Protein AF-A0A2W6USJ3-F1 (afdb_monomer)

pLDDT: mean 77.96, std 17.29, range [28.98, 98.0]

Foldseek 3Di:
DFKKFKWFADDPPIHTFWIKAFDDDPLEGQAIKTAGDPVCLVPHAAQDPQGGSDGDIRIGPNVDRDDPSLLLQFADPVLVVLVVVLQCVVCVVVVHHRGDQYSVNRSLAQAPVAGPHRMWIDGVPDPDTSRPAPLDDDPVCVVVLVVLVVCVVVVNHDNVSSVNCNSHSSHPPPDDDDDDDPPDD

Structure (mmCIF, N/CA/C/O backbone):
data_AF-A0A2W6USJ3-F1
#
_entry.id   AF-A0A2W6USJ3-F1
#
loop_
_atom_site.group_PDB
_atom_site.id
_atom_site.type_symbol
_atom_site.label_atom_id
_atom_site.label_alt_id
_atom_site.label_comp_id
_atom_site.label_asym_id
_atom_site.label_entity_id
_atom_site.label_seq_id
_atom_site.pdbx_PDB_ins_code
_atom_site.Cartn_x
_atom_site.Cartn_y
_atom_site.Cartn_z
_atom_site.occupancy
_atom_site.B_iso_or_equiv
_atom_site.auth_seq_id
_atom_site.auth_comp_id
_atom_site.auth_asym_id
_atom_site.auth_atom_id
_atom_site.pdbx_PDB_model_num
ATOM 1 N N . MET A 1 1 ? -5.382 14.123 -3.689 1.00 53.22 1 MET A N 1
ATOM 2 C CA . MET A 1 1 ? -5.148 13.192 -2.566 1.00 53.22 1 MET A CA 1
ATOM 3 C C . MET A 1 1 ? -6.316 12.232 -2.590 1.00 53.22 1 MET A C 1
ATOM 5 O O . MET A 1 1 ? -7.433 12.710 -2.445 1.00 53.22 1 MET A O 1
ATOM 9 N N . ARG A 1 2 ? -6.101 10.956 -2.913 1.00 77.00 2 ARG A N 1
ATOM 10 C CA . ARG A 1 2 ? -7.185 9.970 -2.936 1.00 77.00 2 ARG A CA 1
ATOM 11 C C . ARG A 1 2 ? -7.004 9.062 -1.733 1.00 77.00 2 ARG A C 1
ATOM 13 O O . ARG A 1 2 ? -5.998 8.371 -1.629 1.00 77.00 2 ARG A O 1
ATOM 20 N N . GLU A 1 3 ? -7.927 9.182 -0.791 1.00 91.75 3 GLU A N 1
ATOM 21 C CA . GLU A 1 3 ? -8.149 8.144 0.205 1.00 91.75 3 GLU A CA 1
ATOM 22 C C . GLU A 1 3 ? -8.669 6.884 -0.488 1.00 91.75 3 GLU A C 1
ATOM 24 O O . GLU A 1 3 ? -9.172 6.966 -1.611 1.00 91.75 3 GLU A O 1
ATOM 29 N N . VAL A 1 4 ? -8.513 5.735 0.158 1.00 92.12 4 VAL A N 1
ATOM 30 C CA . VAL A 1 4 ? -8.986 4.453 -0.366 1.00 92.12 4 VAL A CA 1
ATOM 31 C C . VAL A 1 4 ? -9.750 3.706 0.709 1.00 92.12 4 VAL A C 1
ATOM 33 O O . VAL A 1 4 ? -9.377 3.713 1.885 1.00 92.12 4 VAL A O 1
ATOM 36 N N . GLU A 1 5 ? -10.830 3.066 0.296 1.00 94.25 5 GLU A N 1
ATOM 37 C CA . GLU A 1 5 ? -11.566 2.135 1.134 1.00 94.25 5 GLU A CA 1
ATOM 38 C C . GLU A 1 5 ? -10.831 0.796 1.143 1.00 94.25 5 GLU A C 1
ATOM 40 O O . GLU A 1 5 ? -10.420 0.291 0.096 1.00 94.25 5 GLU A O 1
ATOM 45 N N . VAL A 1 6 ? -10.660 0.229 2.332 1.00 92.69 6 VAL A N 1
ATOM 46 C CA . VAL A 1 6 ? -9.990 -1.050 2.555 1.00 92.69 6 VAL A CA 1
ATOM 47 C C . VAL A 1 6 ? -11.042 -2.091 2.898 1.00 92.69 6 VAL A C 1
ATOM 49 O O . VAL A 1 6 ? -11.822 -1.913 3.832 1.00 92.69 6 VAL A O 1
ATOM 52 N N . TYR A 1 7 ? -11.026 -3.194 2.165 1.00 91.75 7 TYR A N 1
ATOM 53 C CA . TYR A 1 7 ? -11.938 -4.318 2.306 1.00 91.75 7 TYR A CA 1
ATOM 54 C C . TYR A 1 7 ? -11.180 -5.587 2.690 1.00 91.75 7 TYR A C 1
ATOM 56 O O . TYR A 1 7 ? -10.010 -5.753 2.343 1.00 91.75 7 TYR A O 1
ATOM 64 N N . LEU A 1 8 ? -11.870 -6.495 3.378 1.00 88.69 8 LEU A N 1
ATOM 65 C CA . LEU A 1 8 ? -11.396 -7.830 3.719 1.00 88.69 8 LEU A CA 1
ATOM 66 C C . LEU A 1 8 ? -12.228 -8.886 2.979 1.00 88.69 8 LEU A C 1
ATOM 68 O O . LEU A 1 8 ? -13.456 -8.887 3.094 1.00 88.69 8 LEU A O 1
ATOM 72 N N . GLY A 1 9 ? -11.557 -9.803 2.279 1.00 76.12 9 GLY A N 1
ATOM 73 C CA . GLY A 1 9 ? -12.169 -10.974 1.639 1.00 76.12 9 GLY A CA 1
ATOM 74 C C . GLY A 1 9 ? -11.764 -11.155 0.173 1.00 76.12 9 GLY A C 1
ATOM 75 O O . GLY A 1 9 ? -11.593 -10.183 -0.556 1.00 76.12 9 GLY A O 1
ATOM 76 N N . GLU A 1 10 ? -11.606 -12.414 -0.250 1.00 57.62 10 GLU A N 1
ATOM 77 C CA . GLU A 1 10 ? -11.241 -12.792 -1.631 1.00 57.62 10 GLU A CA 1
ATOM 78 C C . GLU A 1 10 ? -12.460 -12.970 -2.549 1.00 57.62 10 GLU A C 1
ATOM 80 O O . GLU A 1 10 ? -12.354 -12.835 -3.765 1.00 57.62 10 GLU A O 1
ATOM 85 N N . THR A 1 11 ? -13.624 -13.279 -1.974 1.00 57.91 11 THR A N 1
ATOM 86 C CA . THR A 1 11 ? -14.893 -13.478 -2.685 1.00 57.91 11 THR A CA 1
ATOM 87 C C . THR A 1 11 ? -16.010 -12.750 -1.953 1.00 57.91 11 THR A C 1
ATOM 89 O O . THR A 1 11 ? -15.947 -12.555 -0.739 1.00 57.91 11 THR A O 1
ATOM 92 N N . GLU A 1 12 ? -17.022 -12.313 -2.699 1.00 61.47 12 GLU A N 1
ATOM 93 C CA . GLU A 1 12 ? -18.173 -11.628 -2.117 1.00 61.47 12 GLU A CA 1
ATOM 94 C C . GLU A 1 12 ? -18.923 -12.535 -1.111 1.00 61.47 12 GLU A C 1
ATOM 96 O O . GLU A 1 12 ? -19.100 -13.729 -1.381 1.00 61.47 12 GLU A O 1
ATOM 101 N N . PRO A 1 13 ? -19.404 -11.990 0.026 1.00 67.69 13 PRO A N 1
ATOM 102 C CA . PRO A 1 13 ? -19.403 -10.567 0.365 1.00 67.69 13 PRO A CA 1
ATOM 103 C C . PRO A 1 13 ? -18.051 -10.075 0.910 1.00 67.69 13 PRO A C 1
ATOM 105 O O . PRO A 1 13 ? -17.562 -10.568 1.929 1.00 67.69 13 PRO A O 1
ATOM 108 N N . SER A 1 14 ? -17.477 -9.062 0.256 1.00 81.38 14 SER A N 1
ATOM 109 C CA . SER A 1 14 ? -16.301 -8.351 0.758 1.00 81.38 14 SER A CA 1
ATOM 110 C C . SER A 1 14 ? -16.722 -7.382 1.865 1.00 81.38 14 SER A C 1
ATOM 112 O O . SER A 1 14 ? -17.739 -6.694 1.772 1.00 81.38 14 SER A O 1
ATOM 114 N N . ARG A 1 15 ? -15.970 -7.346 2.967 1.00 90.12 15 ARG A N 1
ATOM 115 C CA . ARG A 1 15 ? -16.333 -6.549 4.145 1.00 90.12 15 ARG A CA 1
ATOM 116 C C . ARG A 1 15 ? -15.531 -5.258 4.185 1.00 90.12 15 ARG A C 1
ATOM 118 O O . ARG A 1 15 ? -14.307 -5.329 4.252 1.00 90.12 15 ARG A O 1
ATOM 125 N N . LEU A 1 16 ? -16.199 -4.104 4.219 1.00 93.25 16 LEU A N 1
ATOM 126 C CA . LEU A 1 16 ? -15.532 -2.825 4.463 1.00 93.25 16 LEU A CA 1
ATOM 127 C C . LEU A 1 16 ? -14.890 -2.841 5.856 1.00 93.25 16 LEU A C 1
ATOM 129 O O . LEU A 1 16 ? -15.545 -3.119 6.860 1.00 93.25 16 LEU A O 1
ATOM 133 N N . VAL A 1 17 ? -13.589 -2.578 5.898 1.00 95.44 17 VAL A N 1
ATOM 134 C CA . VAL A 1 17 ? -12.786 -2.542 7.124 1.00 95.44 17 VAL A CA 1
ATOM 135 C C . VAL A 1 17 ? -12.615 -1.114 7.610 1.00 95.44 17 VAL A C 1
ATOM 137 O O . VAL A 1 17 ? -12.640 -0.858 8.811 1.00 95.44 17 VAL A O 1
ATOM 140 N N . GLY A 1 18 ? -12.409 -0.182 6.683 1.00 96.06 18 GLY A N 1
ATOM 141 C CA . GLY A 1 18 ? -12.156 1.214 6.997 1.00 96.06 18 GLY A CA 1
ATOM 142 C C . GLY A 1 18 ? -11.538 1.965 5.829 1.00 96.06 18 GLY A C 1
ATOM 143 O O . GLY A 1 18 ? -11.550 1.498 4.691 1.00 96.06 18 GLY A O 1
ATOM 144 N N . VAL A 1 19 ? -10.984 3.138 6.118 1.00 96.56 19 VAL A N 1
ATOM 145 C CA . VAL A 1 19 ? -10.454 4.053 5.102 1.00 96.56 19 VAL A CA 1
ATOM 146 C C . VAL A 1 19 ? -9.004 4.412 5.406 1.00 96.56 19 VAL A C 1
ATOM 148 O O . VAL A 1 19 ? -8.700 4.970 6.465 1.00 96.56 19 VAL A O 1
ATOM 151 N N . LEU A 1 20 ? -8.121 4.142 4.442 1.00 96.38 20 LEU A N 1
ATOM 152 C CA . LEU A 1 20 ? -6.707 4.508 4.466 1.00 96.38 20 LEU A CA 1
ATOM 153 C C . LEU A 1 20 ? -6.493 5.842 3.746 1.00 96.38 20 LEU A C 1
ATOM 155 O O . LEU A 1 20 ? -6.989 6.075 2.643 1.00 96.38 20 LEU A O 1
ATOM 159 N N . ARG A 1 21 ? -5.725 6.732 4.373 1.00 95.94 21 ARG A N 1
ATOM 160 C CA . ARG A 1 21 ? -5.498 8.097 3.897 1.00 95.94 21 ARG A CA 1
ATOM 161 C C . ARG A 1 21 ? -4.013 8.425 3.883 1.00 95.94 21 ARG A C 1
ATOM 163 O O . ARG A 1 21 ? -3.402 8.435 4.955 1.00 95.94 21 ARG A O 1
ATOM 170 N N . PRO A 1 22 ? -3.438 8.747 2.717 1.00 94.69 22 PRO A N 1
ATOM 171 C CA . PRO A 1 22 ? -2.052 9.172 2.631 1.00 94.69 22 PRO A CA 1
ATOM 172 C C . PRO A 1 22 ? -1.908 10.667 2.945 1.00 94.69 22 PRO A C 1
ATOM 174 O O . PRO A 1 22 ? -2.740 11.489 2.557 1.00 94.69 22 PRO A O 1
ATOM 177 N N . SER A 1 23 ? -0.805 11.030 3.589 1.00 93.81 23 SER A N 1
ATOM 178 C CA . SER A 1 23 ? -0.361 12.408 3.784 1.00 93.81 23 SER A CA 1
ATOM 179 C C . SER A 1 23 ? 0.957 12.611 3.047 1.00 93.81 23 SER A C 1
ATOM 181 O O . SER A 1 23 ? 1.917 11.883 3.280 1.00 93.81 23 SER A O 1
ATOM 183 N N . PHE A 1 24 ? 1.018 13.593 2.150 1.00 90.69 24 PHE A N 1
ATOM 184 C CA . PHE A 1 24 ? 2.187 13.847 1.309 1.00 90.69 24 PHE A CA 1
ATOM 185 C C . PHE A 1 24 ? 2.850 15.175 1.671 1.00 90.69 24 PHE A C 1
ATOM 187 O O . PHE A 1 24 ? 2.171 16.187 1.837 1.00 90.69 24 PHE A O 1
ATOM 194 N N . SER A 1 25 ? 4.182 15.189 1.697 1.00 89.62 25 SER A N 1
ATOM 195 C CA . SER A 1 25 ? 5.003 16.394 1.830 1.00 89.62 25 SER A CA 1
ATOM 196 C C . SER A 1 25 ? 6.027 16.435 0.699 1.00 89.62 25 SER A C 1
ATOM 198 O O . SER A 1 25 ? 6.780 15.486 0.493 1.00 89.62 25 SER A O 1
ATOM 200 N N . GLY A 1 26 ? 6.022 17.502 -0.106 1.00 84.50 26 GLY A N 1
ATOM 201 C CA . GLY A 1 26 ? 6.949 17.637 -1.239 1.00 84.50 26 GLY A CA 1
ATOM 202 C C . GLY A 1 26 ? 6.854 16.513 -2.286 1.00 84.50 26 GLY A C 1
ATOM 203 O O . GLY A 1 26 ? 7.847 16.198 -2.940 1.00 84.50 26 GLY A O 1
ATOM 204 N N . GLY A 1 27 ? 5.683 15.878 -2.426 1.00 78.75 27 GLY A N 1
ATOM 205 C CA . GLY A 1 27 ? 5.477 14.740 -3.332 1.00 78.75 27 GLY A CA 1
ATOM 206 C C . GLY A 1 27 ? 6.061 13.412 -2.834 1.00 78.75 27 GLY A C 1
ATOM 207 O O . GLY A 1 27 ? 6.178 12.475 -3.617 1.00 78.75 27 GLY A O 1
ATOM 208 N N . VAL A 1 28 ? 6.445 13.335 -1.558 1.00 84.69 28 VAL A N 1
ATOM 209 C CA . VAL A 1 28 ? 6.856 12.110 -0.859 1.00 84.69 28 VAL A CA 1
ATOM 210 C C . VAL A 1 28 ? 5.785 11.771 0.173 1.00 84.69 28 VAL A C 1
ATOM 212 O O . VAL A 1 28 ? 5.198 12.683 0.762 1.00 84.69 28 VAL A O 1
ATOM 215 N N . LEU A 1 29 ? 5.494 10.484 0.367 1.00 89.69 29 LEU A N 1
ATOM 216 C CA . LEU A 1 29 ? 4.593 10.052 1.432 1.00 89.69 29 LEU A CA 1
ATOM 217 C C . LEU A 1 29 ? 5.244 10.397 2.777 1.00 89.69 29 LEU A C 1
ATOM 219 O O . LEU A 1 29 ? 6.335 9.931 3.080 1.00 89.69 29 LEU A O 1
ATOM 223 N N . ALA A 1 30 ? 4.604 11.278 3.536 1.00 92.62 30 ALA A N 1
ATOM 224 C CA . ALA A 1 30 ? 5.093 11.752 4.825 1.00 92.62 30 ALA A CA 1
ATOM 225 C C . ALA A 1 30 ? 4.523 10.925 5.980 1.00 92.62 30 ALA A C 1
ATOM 227 O O . ALA A 1 30 ? 5.215 10.681 6.960 1.00 92.62 30 ALA A O 1
ATOM 228 N N . SER A 1 31 ? 3.261 10.510 5.871 1.00 94.62 31 SER A N 1
ATOM 229 C CA . SER A 1 31 ? 2.612 9.591 6.803 1.00 94.62 31 SER A CA 1
ATOM 230 C C . SER A 1 31 ? 1.342 9.019 6.179 1.00 94.62 31 SER A C 1
ATOM 232 O O . SER A 1 31 ? 0.921 9.428 5.092 1.00 94.62 31 SER A O 1
ATOM 234 N N . SER A 1 32 ? 0.685 8.112 6.890 1.00 96.00 32 SER A N 1
ATOM 235 C CA . SER A 1 32 ? -0.676 7.694 6.586 1.00 96.00 32 SER A CA 1
ATOM 236 C C . SER A 1 32 ? -1.521 7.640 7.851 1.00 96.00 32 SER A C 1
ATOM 238 O O . SER A 1 32 ? -1.017 7.630 8.977 1.00 96.00 32 SER A O 1
ATOM 240 N N . SER A 1 33 ? -2.834 7.650 7.656 1.00 97.06 33 SER A N 1
ATOM 241 C CA . SER A 1 33 ? -3.801 7.437 8.724 1.00 97.06 33 SER A CA 1
ATOM 242 C C . SER A 1 33 ? -4.871 6.457 8.285 1.00 97.06 33 SER A C 1
ATOM 244 O O . SER A 1 33 ? -5.236 6.413 7.110 1.00 97.06 33 SER A O 1
ATOM 246 N N . PHE A 1 34 ? -5.378 5.690 9.238 1.00 97.44 34 PHE A N 1
ATOM 247 C CA . PHE A 1 34 ? -6.434 4.720 9.027 1.00 97.44 34 PHE A CA 1
ATOM 248 C C . PHE A 1 34 ? -7.563 4.954 10.023 1.00 97.44 34 PHE A C 1
ATOM 250 O O . PHE A 1 34 ? -7.335 5.348 11.168 1.00 97.44 34 P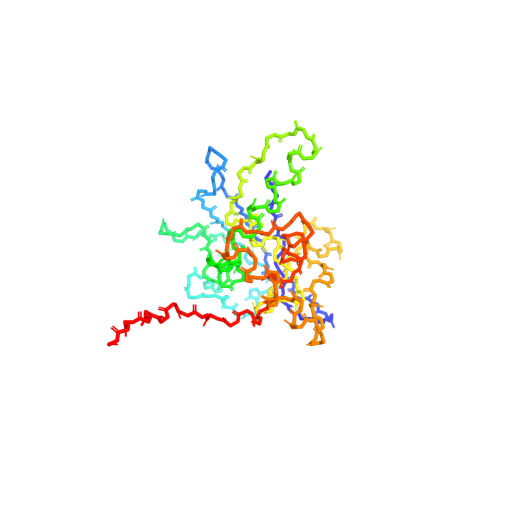HE A O 1
ATOM 257 N N . GLU A 1 35 ? -8.788 4.731 9.577 1.00 98.00 35 GLU A N 1
ATOM 258 C CA . GLU A 1 35 ? -9.981 4.856 10.402 1.00 98.00 35 GLU A CA 1
ATOM 259 C C . GLU A 1 35 ? -10.887 3.669 10.107 1.00 98.00 35 GLU A C 1
ATOM 261 O O . GLU A 1 35 ? -11.287 3.477 8.957 1.00 98.00 35 GLU A O 1
ATOM 266 N N . TYR A 1 36 ? -11.149 2.856 11.130 1.00 97.88 36 TYR A N 1
ATOM 267 C CA . TYR A 1 36 ? -12.010 1.686 11.006 1.00 97.88 36 TYR A CA 1
ATOM 268 C C . TYR A 1 36 ? -13.460 2.092 10.755 1.00 97.88 36 TYR A C 1
ATOM 270 O O . TYR A 1 36 ? -13.955 3.065 11.326 1.00 97.88 36 TYR A O 1
ATOM 278 N N . ASP A 1 37 ? -14.142 1.294 9.945 1.00 96.94 37 ASP A N 1
ATOM 279 C CA . ASP A 1 37 ? -15.579 1.393 9.753 1.00 96.94 37 ASP A CA 1
ATOM 280 C C . ASP A 1 37 ? -16.334 1.003 11.038 1.00 96.94 37 ASP A C 1
ATOM 282 O O . ASP A 1 37 ? -15.911 0.111 11.785 1.00 96.94 37 ASP A O 1
ATOM 286 N N . SER A 1 38 ? -17.460 1.669 11.313 1.00 95.06 38 SER A N 1
ATOM 287 C CA . SER A 1 38 ? -18.246 1.432 12.528 1.00 95.06 38 SER A CA 1
ATOM 288 C C . SER A 1 38 ? -18.777 0.005 12.622 1.00 95.06 38 SER A C 1
ATOM 290 O O . SER A 1 38 ? -18.786 -0.577 13.711 1.00 95.06 38 SER A O 1
ATOM 292 N N . ASP A 1 39 ? -19.166 -0.585 11.494 1.00 94.25 39 ASP A N 1
ATOM 293 C CA . ASP A 1 39 ? -19.672 -1.951 11.450 1.00 94.25 39 ASP A CA 1
ATOM 294 C C . ASP A 1 39 ? -18.513 -2.940 11.596 1.00 94.25 39 ASP A C 1
ATOM 296 O O . ASP A 1 39 ? -18.666 -4.003 12.210 1.00 94.25 39 ASP A O 1
ATOM 300 N N . TYR A 1 40 ? -17.316 -2.583 11.115 1.00 95.00 40 TYR A N 1
ATOM 301 C CA . TYR A 1 40 ? -16.103 -3.365 11.348 1.00 95.00 40 TYR A CA 1
ATOM 302 C C . TYR A 1 40 ? -15.703 -3.411 12.827 1.00 95.00 40 TYR A C 1
ATOM 304 O O . TYR A 1 40 ? -15.430 -4.491 13.354 1.00 95.00 40 TYR A O 1
ATOM 312 N N . LEU A 1 41 ? -15.749 -2.277 13.531 1.00 95.12 41 LEU A N 1
ATOM 313 C CA . LEU A 1 41 ? -15.386 -2.179 14.954 1.00 95.12 41 LEU A CA 1
ATOM 314 C C . LEU A 1 41 ? -16.172 -3.133 15.864 1.00 95.12 41 LEU A C 1
ATOM 316 O O . LEU A 1 41 ? -15.660 -3.548 16.900 1.00 95.12 41 LEU A O 1
ATOM 320 N N . SER A 1 42 ? -17.399 -3.491 15.484 1.00 92.50 42 SER A N 1
ATOM 321 C CA . SER A 1 42 ? -18.276 -4.338 16.300 1.00 92.50 42 SER A CA 1
ATOM 322 C C . SER A 1 42 ? -17.875 -5.819 16.338 1.00 92.50 42 SER A C 1
ATOM 324 O O . SER A 1 42 ? -18.164 -6.510 17.313 1.00 92.50 42 SER A O 1
ATOM 326 N N . THR A 1 43 ? -17.252 -6.330 15.273 1.00 91.69 43 THR A N 1
ATOM 327 C CA . THR A 1 43 ? -17.043 -7.782 15.080 1.00 91.69 43 THR A CA 1
ATOM 328 C C . THR A 1 43 ? -15.745 -8.129 14.346 1.00 91.69 43 THR A C 1
ATOM 330 O O . THR A 1 43 ? -15.515 -9.289 14.009 1.00 91.69 43 THR A O 1
ATOM 333 N N . GLY A 1 44 ? -14.922 -7.135 14.022 1.00 91.12 44 GLY A N 1
ATOM 334 C CA . GLY A 1 44 ? -13.642 -7.302 13.345 1.00 91.12 44 GLY A CA 1
ATOM 335 C C . GLY A 1 44 ? -12.490 -7.608 14.301 1.00 91.12 44 GLY A C 1
ATOM 336 O O . GLY A 1 44 ? -12.673 -7.947 15.469 1.00 91.12 44 GLY A O 1
ATOM 337 N N . TYR A 1 45 ? -11.277 -7.464 13.782 1.00 93.12 45 TYR A N 1
ATOM 338 C CA . TYR A 1 45 ? -10.023 -7.593 14.520 1.00 93.12 45 TYR A CA 1
ATOM 339 C C . TYR A 1 45 ? -9.019 -6.543 14.034 1.00 93.12 45 TYR A C 1
ATOM 341 O O . TYR A 1 45 ? -9.152 -6.019 12.926 1.00 93.12 45 TYR A O 1
ATOM 349 N N . GLY A 1 46 ? -8.019 -6.231 14.862 1.00 94.56 46 GLY A N 1
ATOM 350 C CA . GLY A 1 46 ? -6.962 -5.288 14.492 1.00 94.56 46 GLY A CA 1
ATOM 351 C C . GLY A 1 46 ? -6.097 -5.861 13.372 1.00 94.56 46 GLY A C 1
ATOM 352 O O . GLY A 1 46 ? -5.670 -7.009 13.473 1.00 94.56 46 GLY A O 1
ATOM 353 N N . LEU A 1 47 ? -5.853 -5.089 12.313 1.00 91.81 47 LEU A N 1
ATOM 354 C CA . LEU A 1 47 ? -5.163 -5.589 11.117 1.00 91.81 47 LEU A CA 1
ATOM 355 C C . LEU A 1 47 ? -3.681 -5.898 11.355 1.00 91.81 47 LEU A C 1
ATOM 357 O O . LEU A 1 47 ? -3.141 -6.809 10.734 1.00 91.81 47 LEU A O 1
ATOM 361 N N . SER A 1 48 ? -3.029 -5.160 12.250 1.00 92.56 48 SER A N 1
ATOM 362 C CA . SER A 1 48 ? -1.626 -5.352 12.623 1.00 92.56 48 SER A CA 1
ATOM 363 C C . SER A 1 48 ? -1.363 -4.823 14.039 1.00 92.56 48 SER A C 1
ATOM 365 O O . SER A 1 48 ? -2.207 -4.111 14.592 1.00 92.56 48 SER A O 1
ATOM 367 N N . PRO A 1 49 ? -0.216 -5.152 14.667 1.00 93.19 49 PRO A N 1
ATOM 368 C CA . PRO A 1 49 ? 0.103 -4.683 16.020 1.00 93.19 49 PRO A CA 1
ATOM 369 C C . PRO A 1 49 ? 0.117 -3.155 16.174 1.00 93.19 49 PRO A C 1
ATOM 371 O O . PRO A 1 49 ? -0.235 -2.636 17.229 1.00 93.19 49 PRO A O 1
ATOM 374 N N . ASP A 1 50 ? 0.501 -2.439 15.119 1.00 94.12 50 ASP A N 1
ATOM 375 C CA . ASP A 1 50 ? 0.496 -0.976 15.020 1.00 94.12 50 ASP A CA 1
ATOM 376 C C . ASP A 1 50 ? -0.854 -0.396 14.560 1.00 94.12 50 ASP A C 1
ATOM 378 O O . ASP A 1 50 ? -1.016 0.823 14.509 1.00 94.12 50 ASP A O 1
ATOM 382 N N . LEU A 1 51 ? -1.840 -1.251 14.270 1.00 95.00 51 LEU A N 1
ATOM 383 C CA . LEU A 1 51 ? -3.192 -0.867 13.878 1.00 95.00 51 LEU A CA 1
ATOM 384 C C . LEU A 1 51 ? -4.251 -1.666 14.670 1.00 95.00 51 LEU A C 1
ATOM 386 O O . LEU A 1 51 ? -5.000 -2.463 14.093 1.00 95.00 51 LEU A O 1
ATOM 390 N N . PRO A 1 52 ? -4.340 -1.475 16.002 1.00 95.94 52 PRO A N 1
ATOM 391 C CA . PRO A 1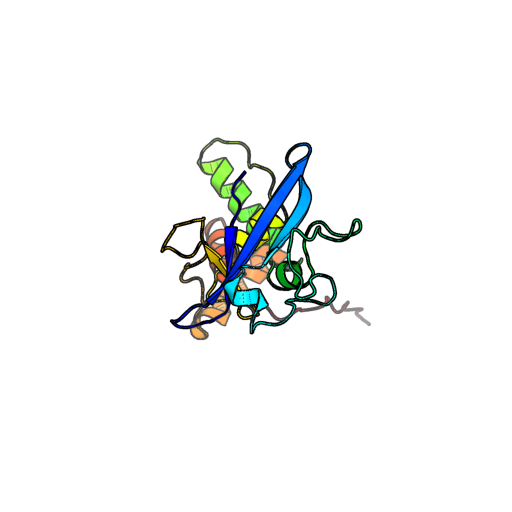 52 ? -5.302 -2.180 16.847 1.00 95.94 52 PRO A CA 1
ATOM 392 C C . PRO A 1 52 ? -6.746 -1.769 16.532 1.00 95.94 52 PRO A C 1
ATOM 394 O O . PRO A 1 52 ? -6.997 -0.651 16.086 1.00 95.94 52 PRO A O 1
ATOM 397 N N . LEU A 1 53 ? -7.710 -2.657 16.799 1.00 96.94 53 LEU A N 1
ATOM 398 C CA . LEU A 1 53 ? -9.133 -2.383 16.581 1.00 96.94 53 LEU A CA 1
ATOM 399 C C . LEU A 1 53 ? -9.650 -1.362 17.604 1.00 96.94 53 LEU A C 1
ATOM 401 O O . LEU A 1 53 ? -9.978 -1.718 18.735 1.00 96.94 53 LEU A O 1
ATOM 405 N N . GLN A 1 54 ? -9.719 -0.094 17.210 1.00 96.25 54 GLN A N 1
ATOM 406 C CA . GLN A 1 54 ? -10.226 0.987 18.052 1.00 96.25 54 GLN A CA 1
ATOM 407 C C . GLN A 1 54 ? -10.906 2.073 17.208 1.00 96.25 54 GLN A C 1
ATOM 409 O O . GLN A 1 54 ? -10.526 2.274 16.052 1.00 96.25 54 GLN A O 1
ATOM 414 N N . PRO A 1 55 ? -11.910 2.775 17.765 1.00 96.19 55 PRO A N 1
ATOM 415 C CA . PRO A 1 55 ? -12.583 3.858 17.066 1.00 96.19 55 PRO A CA 1
ATOM 416 C C . PRO A 1 55 ? -11.667 5.063 16.844 1.00 96.19 55 PRO A C 1
ATOM 418 O O . PRO A 1 55 ? -10.752 5.334 17.624 1.00 96.19 55 PRO A O 1
ATOM 421 N N . GLY A 1 56 ? -12.002 5.843 15.819 1.00 96.25 56 GLY A N 1
ATOM 422 C CA . GLY A 1 56 ? -11.305 7.075 15.482 1.00 96.25 56 GLY A CA 1
ATOM 423 C C . GLY A 1 56 ? -10.075 6.857 14.609 1.00 96.25 56 GLY A C 1
ATOM 424 O O . GLY A 1 56 ? -9.761 5.753 14.162 1.00 96.25 56 GLY A O 1
ATOM 425 N N . ARG A 1 57 ? -9.397 7.967 14.324 1.00 96.69 57 ARG A N 1
ATOM 426 C CA . ARG A 1 57 ? -8.270 7.993 13.400 1.00 96.69 57 ARG A CA 1
ATOM 427 C C . ARG A 1 57 ? -6.977 7.585 14.084 1.00 96.69 57 ARG A C 1
ATOM 429 O O . ARG A 1 57 ? -6.551 8.215 15.050 1.00 96.69 57 ARG A O 1
ATOM 436 N N . ILE A 1 58 ? -6.323 6.587 13.511 1.00 97.44 58 ILE A N 1
ATOM 437 C CA . ILE A 1 58 ? -5.017 6.089 13.922 1.00 97.44 58 ILE A CA 1
ATOM 438 C C . ILE A 1 58 ? -4.001 6.575 12.893 1.00 97.44 58 ILE A C 1
ATOM 440 O O . ILE A 1 58 ? -4.279 6.570 11.694 1.00 97.44 58 ILE A O 1
ATOM 444 N N . TRP A 1 59 ? -2.839 7.021 13.349 1.00 96.69 59 TRP A N 1
ATOM 445 C CA . TRP A 1 59 ? -1.741 7.451 12.485 1.00 96.69 59 TRP A CA 1
ATOM 446 C C . TRP A 1 59 ? -0.651 6.389 12.479 1.00 96.69 59 TRP A C 1
ATOM 448 O O . TRP A 1 59 ? -0.418 5.753 13.508 1.00 96.69 59 TRP A O 1
ATOM 458 N N . ALA A 1 60 ? -0.003 6.201 11.329 1.00 94.50 60 ALA A N 1
ATOM 459 C CA . ALA A 1 60 ? 1.148 5.315 11.235 1.00 94.50 60 ALA A CA 1
ATOM 460 C C . ALA A 1 60 ? 2.252 5.775 12.215 1.00 94.50 60 ALA A C 1
ATOM 462 O O . ALA A 1 60 ? 2.381 6.984 12.452 1.00 94.50 60 ALA A O 1
ATOM 463 N N . PRO A 1 61 ? 3.031 4.844 12.800 1.00 92.12 61 PRO A N 1
ATOM 464 C CA . PRO A 1 61 ? 4.142 5.189 13.688 1.00 92.12 61 PRO A CA 1
ATOM 465 C C . PRO A 1 61 ? 5.133 6.140 13.010 1.00 92.12 61 PRO A C 1
ATOM 467 O O . PRO A 1 61 ? 5.390 5.988 11.828 1.00 92.12 61 PRO A O 1
ATOM 470 N N . GLU A 1 62 ? 5.770 7.058 13.743 1.00 87.94 62 GLU A N 1
ATOM 471 C CA . GLU A 1 62 ? 6.707 8.037 13.149 1.00 87.94 62 GLU A CA 1
ATOM 472 C C . GLU A 1 62 ? 7.881 7.405 12.377 1.00 87.94 62 GLU A C 1
ATOM 474 O O . GLU A 1 62 ? 8.462 8.044 11.502 1.00 87.94 62 GLU A O 1
ATOM 479 N N . SER A 1 63 ? 8.236 6.155 12.689 1.00 88.62 63 SER A N 1
ATOM 480 C CA . SER A 1 63 ? 9.286 5.417 11.983 1.00 88.62 63 SER A CA 1
ATOM 481 C C . SER A 1 63 ? 8.870 4.934 10.592 1.00 88.62 63 SER A C 1
ATOM 483 O O . SER A 1 63 ? 9.744 4.577 9.806 1.00 88.62 63 SER A O 1
ATOM 485 N N . ASN A 1 64 ? 7.565 4.896 10.300 1.00 88.94 64 ASN A N 1
ATOM 486 C CA . ASN A 1 64 ? 6.994 4.280 9.110 1.00 88.94 64 ASN A CA 1
ATOM 487 C C . ASN A 1 64 ? 5.975 5.219 8.447 1.00 88.94 64 ASN A C 1
ATOM 489 O O . ASN A 1 64 ? 5.235 5.956 9.093 1.00 88.94 64 ASN A O 1
ATOM 493 N N . THR A 1 65 ? 5.862 5.157 7.129 1.00 92.12 65 THR A N 1
ATOM 494 C CA . THR A 1 65 ? 4.845 5.922 6.394 1.00 92.12 65 THR A CA 1
ATOM 495 C C . THR A 1 65 ? 3.526 5.154 6.254 1.00 92.12 65 THR A C 1
ATOM 497 O O . THR A 1 65 ? 2.468 5.774 6.120 1.00 92.12 65 THR A O 1
ATOM 500 N N . LEU A 1 66 ? 3.570 3.818 6.327 1.00 92.19 66 LEU A N 1
ATOM 501 C CA . LEU A 1 66 ? 2.442 2.884 6.275 1.00 92.19 66 LEU A CA 1
ATOM 502 C C . LEU A 1 66 ? 2.409 1.980 7.516 1.00 92.19 66 LEU A C 1
ATOM 504 O O . LEU A 1 66 ? 3.438 1.724 8.141 1.00 92.19 66 LEU A O 1
ATOM 508 N N . PHE A 1 67 ? 1.219 1.471 7.844 1.00 94.12 67 PHE A N 1
ATOM 509 C CA . PHE A 1 67 ? 1.064 0.423 8.857 1.00 94.12 67 PHE A CA 1
ATOM 510 C C . PHE A 1 67 ? 1.603 -0.915 8.348 1.00 94.12 67 PHE A C 1
ATOM 512 O O . PHE A 1 67 ? 1.548 -1.177 7.143 1.00 94.12 67 PHE A O 1
ATOM 519 N N . GLY A 1 68 ? 2.032 -1.789 9.260 1.00 90.19 68 GLY A N 1
ATOM 520 C CA . GLY A 1 68 ? 2.581 -3.109 8.933 1.00 90.19 68 GLY A CA 1
ATOM 521 C C . GLY A 1 68 ? 1.685 -3.920 7.993 1.00 90.19 68 GLY A C 1
ATOM 522 O O . GLY A 1 68 ? 2.155 -4.390 6.965 1.00 90.19 68 GLY A O 1
ATOM 523 N N . ALA A 1 69 ? 0.372 -3.965 8.255 1.00 89.62 69 ALA A N 1
ATOM 524 C CA . ALA A 1 69 ? -0.583 -4.684 7.401 1.00 89.62 69 ALA A CA 1
ATOM 525 C C . ALA A 1 69 ? -0.604 -4.208 5.933 1.00 89.62 69 ALA A C 1
ATOM 527 O O . ALA A 1 69 ? -0.912 -4.991 5.037 1.00 89.62 69 ALA A O 1
ATOM 528 N N . PHE A 1 70 ? -0.308 -2.930 5.677 1.00 89.56 70 PHE A N 1
ATOM 529 C CA . PHE A 1 70 ? -0.248 -2.376 4.321 1.00 89.56 70 PHE A CA 1
ATOM 530 C C . PHE A 1 70 ? 1.159 -2.474 3.723 1.00 89.56 70 PHE A C 1
ATOM 532 O O . PHE A 1 70 ? 1.303 -2.664 2.518 1.00 89.56 70 PHE A O 1
ATOM 539 N N . ALA A 1 71 ? 2.198 -2.376 4.552 1.00 86.56 71 ALA A N 1
ATOM 540 C CA . ALA A 1 71 ? 3.573 -2.596 4.123 1.00 86.56 71 ALA A CA 1
ATOM 541 C C . ALA A 1 71 ? 3.784 -4.045 3.647 1.00 86.56 71 ALA A C 1
ATOM 543 O O . ALA A 1 71 ? 4.341 -4.251 2.576 1.00 86.56 71 ALA A O 1
ATOM 544 N N . ASP A 1 72 ? 3.235 -5.031 4.361 1.00 83.00 72 ASP A N 1
ATOM 545 C CA . ASP A 1 72 ? 3.285 -6.453 3.977 1.00 83.00 72 ASP A CA 1
ATOM 546 C C . ASP A 1 72 ? 2.541 -6.744 2.657 1.00 83.00 72 ASP A C 1
ATOM 548 O O . ASP A 1 72 ? 2.802 -7.738 1.985 1.00 83.00 72 ASP A O 1
ATOM 552 N N . ALA A 1 73 ? 1.606 -5.867 2.284 1.00 77.94 73 ALA A N 1
ATOM 553 C CA . ALA A 1 73 ? 0.829 -5.915 1.047 1.00 77.94 73 ALA A CA 1
ATOM 554 C C . ALA A 1 73 ? 1.474 -5.143 -0.123 1.00 77.94 73 ALA A C 1
ATOM 556 O O . ALA A 1 73 ? 0.893 -5.079 -1.213 1.00 77.94 73 ALA A O 1
ATOM 557 N N . SER A 1 74 ? 2.628 -4.518 0.116 1.00 79.44 74 SER A N 1
ATOM 558 C CA . SER A 1 74 ? 3.377 -3.718 -0.853 1.00 79.44 74 SER A CA 1
ATOM 559 C C . SER A 1 74 ? 4.457 -4.574 -1.544 1.00 79.44 74 SER A C 1
ATOM 561 O O . SER A 1 74 ? 4.892 -5.578 -0.983 1.00 79.44 74 SER A O 1
ATOM 563 N N . PRO A 1 75 ? 4.886 -4.207 -2.766 1.00 74.75 75 PRO A N 1
ATOM 564 C CA . PRO A 1 75 ? 5.899 -4.942 -3.511 1.00 74.75 75 PRO A CA 1
ATOM 565 C C . PRO A 1 75 ? 7.258 -4.841 -2.814 1.00 74.75 75 PRO A C 1
ATOM 567 O O . PRO A 1 75 ? 7.591 -3.811 -2.207 1.00 74.75 75 PRO A O 1
ATOM 570 N N . ASP A 1 76 ? 8.047 -5.904 -2.917 1.00 76.25 76 ASP A N 1
ATOM 571 C CA . ASP A 1 76 ? 9.316 -6.002 -2.208 1.00 76.25 76 ASP A CA 1
ATOM 572 C C . ASP A 1 76 ? 10.452 -5.224 -2.906 1.00 76.25 76 ASP A C 1
ATOM 574 O O . ASP A 1 76 ? 10.280 -4.560 -3.932 1.00 76.25 76 ASP A O 1
ATO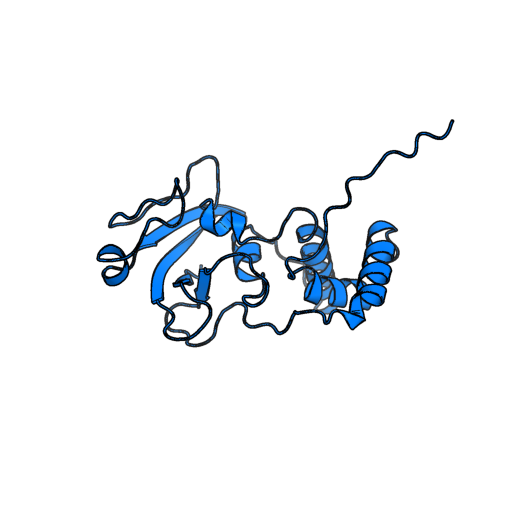M 578 N N . GLU A 1 77 ? 11.649 -5.273 -2.321 1.00 73.88 77 GLU A N 1
ATOM 579 C CA . GLU A 1 77 ? 12.825 -4.570 -2.845 1.00 73.88 77 GLU A CA 1
ATOM 580 C C . GLU A 1 77 ? 13.299 -5.084 -4.220 1.00 73.88 77 GLU A C 1
ATOM 582 O O . GLU A 1 77 ? 14.037 -4.376 -4.909 1.00 73.88 77 GLU A O 1
ATOM 587 N N . TRP A 1 78 ? 12.909 -6.296 -4.631 1.00 74.00 78 TRP A N 1
ATOM 588 C CA . TRP A 1 78 ? 13.214 -6.842 -5.955 1.00 74.00 78 TRP A CA 1
ATOM 589 C C . TRP A 1 78 ? 12.215 -6.352 -7.014 1.00 74.00 78 TRP A C 1
ATOM 591 O O . TRP A 1 78 ? 12.622 -6.026 -8.134 1.00 74.00 78 TRP A O 1
ATOM 601 N N . ASP A 1 79 ? 10.942 -6.208 -6.648 1.00 73.75 79 ASP A N 1
ATOM 602 C CA . ASP A 1 79 ? 9.866 -5.754 -7.536 1.00 73.75 79 ASP A CA 1
ATOM 603 C C . ASP A 1 79 ? 9.927 -4.249 -7.840 1.00 73.75 79 ASP A C 1
ATOM 605 O O . ASP A 1 79 ? 9.686 -3.805 -8.970 1.00 73.75 79 ASP A O 1
ATOM 609 N N . GLN A 1 80 ? 10.263 -3.431 -6.838 1.00 81.12 80 GLN A N 1
ATOM 610 C CA . GLN A 1 80 ? 10.247 -1.968 -6.957 1.00 81.12 80 GLN A CA 1
ATOM 611 C C . GLN A 1 80 ? 11.116 -1.428 -8.114 1.00 81.12 80 GLN A C 1
ATOM 613 O O . GLN A 1 80 ? 10.636 -0.570 -8.865 1.00 81.12 80 GLN A O 1
ATOM 618 N N . PRO A 1 81 ? 12.357 -1.913 -8.343 1.00 83.12 81 PRO A N 1
ATOM 619 C CA . PRO A 1 81 ? 13.152 -1.532 -9.511 1.00 83.12 81 PRO A CA 1
ATOM 620 C C . PRO A 1 81 ? 12.460 -1.800 -10.857 1.00 83.12 81 PRO A C 1
ATOM 622 O O . PRO A 1 81 ? 12.555 -0.971 -11.766 1.00 83.12 81 PRO A O 1
ATOM 625 N N . ILE A 1 82 ? 11.741 -2.919 -10.986 1.00 79.50 82 ILE A N 1
ATOM 626 C CA . ILE A 1 82 ? 11.031 -3.301 -12.216 1.00 79.50 82 ILE A CA 1
ATOM 627 C C . ILE A 1 82 ? 9.871 -2.330 -12.467 1.00 79.50 82 ILE A C 1
ATOM 629 O O . ILE A 1 82 ? 9.740 -1.797 -13.574 1.00 79.50 82 ILE A O 1
ATOM 633 N N . ILE A 1 83 ? 9.095 -2.019 -11.425 1.00 79.31 83 ILE A N 1
ATOM 634 C CA . ILE A 1 83 ? 7.996 -1.042 -11.476 1.00 79.31 83 ILE A CA 1
ATOM 635 C C . ILE A 1 83 ? 8.523 0.350 -11.856 1.00 79.31 83 ILE A C 1
ATOM 637 O O . ILE A 1 83 ? 7.968 1.030 -12.728 1.00 79.31 83 ILE A O 1
ATOM 641 N N . HIS A 1 84 ? 9.639 0.775 -11.254 1.00 82.88 84 HIS A N 1
ATOM 642 C CA . HIS A 1 84 ? 10.305 2.030 -11.600 1.00 82.88 84 HIS A CA 1
ATOM 643 C C . HIS A 1 84 ? 10.728 2.076 -13.072 1.00 82.88 84 HIS A C 1
ATOM 645 O O . HIS A 1 84 ? 10.483 3.080 -13.751 1.00 82.88 84 HIS A O 1
ATOM 651 N N . ALA A 1 85 ? 11.343 1.006 -13.576 1.00 81.56 85 ALA A N 1
ATOM 652 C CA . ALA A 1 85 ? 11.793 0.926 -14.959 1.00 81.56 85 ALA A CA 1
ATOM 653 C C . ALA A 1 85 ? 10.614 0.964 -15.945 1.00 81.56 85 ALA A C 1
ATOM 655 O O . ALA A 1 85 ? 10.672 1.691 -16.942 1.00 81.56 85 ALA A O 1
ATOM 656 N N . ALA A 1 86 ? 9.521 0.258 -15.643 1.00 78.31 86 ALA A N 1
ATOM 657 C CA . ALA A 1 86 ? 8.299 0.280 -16.442 1.00 78.31 86 ALA A CA 1
ATOM 658 C C . ALA A 1 86 ? 7.696 1.691 -16.514 1.00 78.31 86 ALA A C 1
ATOM 660 O O . ALA A 1 86 ? 7.434 2.202 -17.607 1.00 78.31 86 ALA A O 1
ATOM 661 N N . ARG A 1 87 ? 7.564 2.380 -15.370 1.00 80.50 87 ARG A N 1
ATOM 662 C CA . ARG A 1 87 ? 7.037 3.754 -15.320 1.00 80.50 87 ARG A CA 1
ATOM 663 C C . ARG A 1 87 ? 7.938 4.752 -16.044 1.00 80.50 87 ARG A C 1
ATOM 665 O O . ARG A 1 87 ? 7.436 5.647 -16.722 1.00 80.50 87 ARG A O 1
ATOM 672 N N . ALA A 1 88 ? 9.258 4.608 -15.928 1.00 82.75 88 ALA A N 1
ATOM 673 C CA . ALA A 1 88 ? 10.213 5.454 -16.639 1.00 82.75 88 ALA A CA 1
ATOM 674 C C . ALA A 1 88 ? 10.095 5.302 -18.163 1.00 82.75 88 ALA A C 1
ATOM 676 O O . ALA A 1 88 ? 10.132 6.300 -18.885 1.00 82.75 88 ALA A O 1
ATOM 677 N N . ARG A 1 89 ? 9.910 4.070 -18.650 1.00 81.31 89 ARG A N 1
ATOM 678 C CA . ARG A 1 89 ? 9.717 3.778 -20.077 1.00 81.31 89 ARG A CA 1
ATOM 679 C C . ARG A 1 89 ? 8.382 4.307 -20.595 1.00 81.31 89 ARG A C 1
ATOM 681 O O . ARG A 1 89 ? 8.378 4.981 -21.620 1.00 81.31 89 ARG A O 1
ATOM 688 N N . ALA A 1 90 ? 7.290 4.101 -19.858 1.00 76.50 90 ALA A N 1
ATOM 689 C CA . ALA A 1 90 ? 5.984 4.665 -20.204 1.00 76.50 90 ALA A CA 1
ATOM 690 C C . ALA A 1 90 ? 6.040 6.199 -20.308 1.00 76.50 90 ALA A C 1
ATOM 692 O O . ALA A 1 90 ? 5.693 6.766 -21.338 1.00 76.50 90 ALA A O 1
ATOM 693 N N . ALA A 1 91 ? 6.607 6.868 -19.298 1.00 81.50 91 ALA A N 1
ATOM 694 C CA . ALA A 1 91 ? 6.757 8.321 -19.300 1.00 81.50 91 ALA A CA 1
ATOM 695 C C . ALA A 1 91 ? 7.602 8.826 -20.483 1.00 81.50 91 ALA A C 1
ATOM 697 O O . ALA A 1 91 ? 7.252 9.818 -21.119 1.00 81.50 91 ALA A O 1
ATOM 698 N N . LYS A 1 92 ? 8.692 8.119 -20.816 1.00 84.62 92 LYS A N 1
ATOM 699 C CA . LYS A 1 92 ? 9.524 8.431 -21.984 1.00 84.62 92 LYS A CA 1
ATOM 700 C C . LYS A 1 92 ? 8.731 8.334 -23.290 1.00 84.62 92 LYS A C 1
ATOM 702 O O . LYS A 1 92 ? 8.877 9.217 -24.132 1.00 84.62 92 LYS A O 1
ATOM 707 N N . ASN A 1 93 ? 7.912 7.295 -23.451 1.00 82.06 93 ASN A N 1
ATOM 708 C CA . ASN A 1 93 ? 7.075 7.102 -24.638 1.00 82.06 93 ASN A CA 1
ATOM 709 C C . ASN A 1 93 ? 6.012 8.200 -24.767 1.00 82.06 93 ASN A C 1
ATOM 711 O O . ASN A 1 93 ? 5.780 8.700 -25.864 1.00 82.06 93 ASN A O 1
ATOM 715 N N . ASP A 1 94 ? 5.457 8.639 -23.639 1.00 84.50 94 ASP A N 1
ATOM 716 C CA . ASP A 1 94 ? 4.472 9.721 -23.572 1.00 84.50 94 ASP A CA 1
ATOM 717 C C . ASP A 1 94 ? 5.110 11.126 -23.632 1.00 84.50 94 ASP A C 1
ATOM 719 O O . ASP A 1 94 ? 4.414 12.140 -23.584 1.00 84.50 94 ASP A O 1
ATOM 723 N N . GLY A 1 95 ? 6.443 11.218 -23.723 1.00 83.69 95 GLY A N 1
ATOM 724 C CA . GLY A 1 95 ? 7.174 12.487 -23.772 1.00 83.69 95 GLY A CA 1
ATOM 725 C C . GLY A 1 95 ? 7.132 13.291 -22.467 1.00 83.69 95 GLY A C 1
ATOM 726 O O . GLY A 1 95 ? 7.419 14.490 -22.470 1.00 83.69 95 GLY A O 1
ATOM 727 N N . VAL A 1 96 ? 6.792 12.655 -21.345 1.00 83.81 96 VAL A N 1
ATOM 728 C CA . VAL A 1 96 ? 6.691 13.282 -20.021 1.00 83.81 96 VAL A CA 1
ATOM 729 C C . VAL A 1 96 ? 7.810 12.813 -19.094 1.00 83.81 96 VAL A C 1
ATOM 731 O O . VAL A 1 96 ? 8.433 11.769 -19.281 1.00 83.81 96 VAL A O 1
ATOM 734 N N . ARG A 1 97 ? 8.102 13.597 -18.051 1.00 78.44 97 ARG A N 1
ATOM 735 C CA . ARG A 1 97 ? 9.034 13.146 -17.011 1.00 78.44 97 ARG A CA 1
ATOM 736 C C . ARG A 1 97 ? 8.334 12.128 -16.108 1.00 78.44 97 ARG A C 1
ATOM 738 O O . ARG A 1 97 ? 7.215 12.408 -15.675 1.00 78.44 97 ARG A O 1
ATOM 745 N N . PRO A 1 98 ? 8.976 10.996 -15.770 1.00 73.81 98 PRO A N 1
ATOM 746 C CA . PRO A 1 98 ? 8.400 10.063 -14.816 1.00 73.81 98 PRO A CA 1
ATOM 74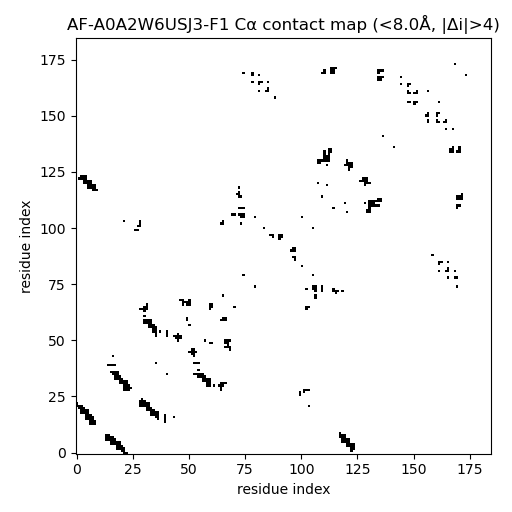7 C C . PRO A 1 98 ? 8.213 10.752 -13.463 1.00 73.81 98 PRO A C 1
ATOM 749 O O . PRO A 1 98 ? 9.144 11.344 -12.914 1.00 73.81 98 PRO A O 1
ATOM 752 N N . GLY A 1 99 ? 6.984 10.701 -12.949 1.00 73.69 99 GLY A N 1
ATOM 753 C CA . GLY A 1 99 ? 6.675 11.144 -11.593 1.00 73.69 99 GLY A CA 1
ATOM 754 C C . GLY A 1 99 ? 7.356 10.259 -10.547 1.00 73.69 99 GLY A C 1
ATOM 755 O O . GLY A 1 99 ? 7.754 9.129 -10.837 1.00 73.69 99 GLY A O 1
ATOM 756 N N . ARG A 1 100 ? 7.472 10.767 -9.316 1.00 79.81 100 ARG A N 1
ATOM 757 C CA . ARG A 1 100 ? 7.907 9.946 -8.179 1.00 79.81 100 ARG A CA 1
ATOM 758 C C . ARG A 1 100 ? 6.866 8.858 -7.901 1.00 79.81 100 ARG A C 1
ATOM 760 O O . ARG A 1 100 ? 5.674 9.091 -8.086 1.00 79.81 100 ARG A O 1
ATOM 767 N N . ILE A 1 101 ? 7.343 7.692 -7.478 1.00 79.38 101 ILE A N 1
ATOM 768 C CA . ILE A 1 101 ? 6.513 6.604 -6.955 1.00 79.38 101 ILE A CA 1
ATOM 769 C C . ILE A 1 101 ? 6.677 6.628 -5.441 1.00 79.38 101 ILE A C 1
ATOM 771 O O . ILE A 1 101 ? 7.807 6.649 -4.954 1.00 79.38 101 ILE A O 1
ATOM 775 N N . SER A 1 102 ? 5.571 6.702 -4.717 1.00 85.25 102 SER A N 1
ATOM 776 C CA . SER A 1 102 ? 5.543 6.598 -3.261 1.00 85.25 102 SER A CA 1
ATOM 777 C C . SER A 1 102 ? 5.154 5.191 -2.813 1.00 85.25 102 SER A C 1
ATOM 779 O O . SER A 1 102 ? 4.590 4.424 -3.587 1.00 85.25 102 SER A O 1
ATOM 781 N N . GLU A 1 103 ? 5.384 4.868 -1.541 1.00 83.62 103 GLU A N 1
ATOM 782 C CA . GLU A 1 103 ? 4.921 3.609 -0.930 1.00 83.62 103 GLU A CA 1
ATOM 783 C C . GLU A 1 103 ? 3.403 3.429 -1.045 1.00 83.62 103 GLU A C 1
ATOM 785 O O . GLU A 1 103 ? 2.917 2.318 -1.226 1.00 83.62 103 GLU A O 1
ATOM 790 N N . PHE A 1 104 ? 2.645 4.527 -1.036 1.00 86.00 104 PHE A N 1
ATOM 791 C CA . PHE A 1 104 ? 1.207 4.472 -1.272 1.00 86.00 104 PHE A CA 1
ATOM 792 C C . PHE A 1 104 ? 0.880 4.105 -2.727 1.00 86.00 104 PHE A C 1
ATOM 794 O O . PHE A 1 104 ? -0.014 3.303 -2.967 1.00 86.00 104 PHE A O 1
ATOM 801 N N . ASP A 1 105 ? 1.624 4.634 -3.703 1.00 82.75 105 ASP A N 1
ATOM 802 C CA . ASP A 1 105 ? 1.452 4.240 -5.110 1.00 82.75 105 ASP A CA 1
ATOM 803 C C . ASP A 1 105 ? 1.824 2.768 -5.327 1.00 82.75 105 ASP A C 1
ATOM 805 O O . ASP A 1 105 ? 1.183 2.082 -6.119 1.00 82.75 105 ASP A O 1
ATOM 809 N N . TYR A 1 106 ? 2.838 2.279 -4.611 1.00 80.75 106 TYR A N 1
ATOM 810 C CA . TYR A 1 106 ? 3.214 0.872 -4.622 1.00 80.75 106 TYR A CA 1
ATOM 811 C C . TYR A 1 106 ? 2.111 -0.023 -4.073 1.00 80.75 106 TYR A C 1
ATOM 813 O O . TYR A 1 106 ? 1.714 -0.969 -4.747 1.00 80.75 106 TYR A O 1
ATOM 821 N N . LEU A 1 107 ? 1.571 0.316 -2.902 1.00 82.81 107 LEU A N 1
ATOM 822 C CA . LEU A 1 107 ? 0.448 -0.390 -2.297 1.00 82.81 107 LEU A CA 1
ATOM 823 C C . LEU A 1 107 ? -0.725 -0.518 -3.282 1.00 82.81 107 LEU A C 1
ATOM 825 O O . LEU A 1 107 ? -1.250 -1.614 -3.468 1.00 82.81 107 LEU A O 1
ATOM 829 N N . LEU A 1 108 ? -1.105 0.579 -3.948 1.00 80.69 108 LEU A N 1
ATOM 830 C CA . LEU A 1 108 ? -2.219 0.593 -4.906 1.00 80.69 108 LEU A CA 1
ATOM 831 C C . LEU A 1 108 ? -1.900 -0.077 -6.250 1.00 80.69 108 LEU A C 1
ATOM 833 O O . LEU A 1 108 ? -2.818 -0.481 -6.956 1.00 80.69 108 LEU A O 1
ATOM 837 N N . GLY A 1 109 ? -0.622 -0.166 -6.622 1.00 68.69 109 GLY A N 1
ATOM 838 C CA . GLY A 1 109 ? -0.180 -0.727 -7.899 1.00 68.69 109 GLY A CA 1
ATOM 839 C C . GLY A 1 109 ? -0.063 -2.252 -7.915 1.00 68.69 109 GLY A C 1
ATOM 840 O O . GLY A 1 109 ? 0.042 -2.831 -8.995 1.00 68.69 109 GLY A O 1
ATOM 841 N N . VAL A 1 110 ? -0.071 -2.907 -6.748 1.00 66.38 110 VAL A N 1
ATOM 842 C CA . VAL A 1 110 ? 0.025 -4.372 -6.651 1.00 66.38 110 VAL A CA 1
ATOM 843 C C . VAL A 1 110 ? -1.313 -5.022 -6.991 1.00 66.38 110 VAL A C 1
ATOM 845 O O . VAL A 1 110 ? -2.304 -4.676 -6.362 1.00 66.38 110 VAL A O 1
ATOM 848 N N . SER A 1 111 ? -1.347 -5.982 -7.925 1.00 63.16 111 SER A N 1
ATOM 849 C CA . SER A 1 111 ? -2.565 -6.716 -8.291 1.00 63.16 111 SER A CA 1
ATOM 850 C C . SER A 1 111 ? -3.200 -7.418 -7.083 1.00 63.16 111 SER A C 1
ATOM 852 O O . SER A 1 111 ? -2.546 -8.085 -6.283 1.00 63.16 111 SER A O 1
ATOM 854 N N . ASP A 1 112 ? -4.519 -7.296 -6.974 1.00 62.16 112 ASP A N 1
ATOM 855 C CA . ASP A 1 112 ? -5.353 -7.910 -5.948 1.00 62.16 112 ASP A CA 1
ATOM 856 C C . ASP A 1 112 ? -5.382 -9.437 -6.068 1.00 62.16 112 ASP A C 1
ATOM 858 O O . ASP A 1 112 ? -5.689 -10.119 -5.093 1.00 62.16 112 ASP A O 1
ATOM 862 N N . MET A 1 113 ? -5.070 -10.001 -7.237 1.00 53.56 113 MET A N 1
ATOM 863 C CA . MET A 1 113 ? -5.003 -11.457 -7.415 1.00 53.56 113 MET A CA 1
ATOM 864 C C . MET A 1 113 ? -3.736 -12.064 -6.815 1.00 53.56 113 MET A C 1
ATOM 866 O O . MET A 1 113 ? -3.694 -13.254 -6.515 1.00 53.56 113 MET A O 1
ATOM 870 N N . THR A 1 114 ? -2.704 -11.245 -6.656 1.00 52.84 114 THR A N 1
ATOM 871 C CA . THR A 1 114 ? -1.357 -11.687 -6.328 1.00 52.84 114 THR A CA 1
ATOM 872 C C . THR A 1 114 ? -0.829 -11.115 -5.014 1.00 52.84 114 THR A C 1
ATOM 874 O O . THR A 1 114 ? 0.141 -11.632 -4.462 1.00 52.84 114 THR A O 1
ATOM 877 N N . ARG A 1 115 ? -1.481 -10.090 -4.458 1.00 66.50 115 ARG A N 1
ATOM 878 C CA . ARG A 1 115 ? -1.170 -9.562 -3.129 1.00 66.50 115 ARG A CA 1
ATOM 879 C C . ARG A 1 115 ? -1.321 -10.650 -2.063 1.00 66.50 115 ARG A C 1
ATOM 881 O O . ARG A 1 115 ? -2.381 -11.264 -1.929 1.00 66.50 115 ARG A O 1
ATOM 888 N N . MET A 1 116 ? -0.283 -10.834 -1.248 1.00 58.34 116 MET A N 1
ATOM 889 C CA . MET A 1 116 ? -0.380 -11.651 -0.040 1.00 58.34 116 MET A CA 1
ATOM 890 C C . MET A 1 116 ? -1.304 -10.978 0.984 1.00 58.34 116 MET A C 1
ATOM 892 O O . MET A 1 116 ? -1.156 -9.801 1.303 1.00 58.34 116 MET A O 1
ATOM 896 N N . GLY A 1 117 ? -2.260 -11.743 1.515 1.00 65.25 117 GLY A N 1
ATOM 897 C CA . GLY A 1 117 ? -3.236 -11.269 2.496 1.00 65.25 117 GLY A CA 1
ATOM 898 C C . GLY A 1 117 ? -4.605 -10.927 1.898 1.00 65.25 117 GLY A C 1
ATOM 899 O O . GLY A 1 117 ? -4.786 -10.800 0.689 1.00 65.25 117 GLY A O 1
ATOM 900 N N . ALA A 1 118 ? -5.599 -10.782 2.774 1.00 75.44 118 ALA A N 1
ATOM 901 C CA . ALA A 1 118 ? -7.007 -10.626 2.397 1.00 75.44 118 ALA A CA 1
ATOM 902 C C . ALA A 1 118 ? -7.446 -9.163 2.176 1.00 75.44 118 ALA A C 1
ATOM 904 O O . ALA A 1 118 ? -8.638 -8.912 2.001 1.00 75.44 118 ALA A O 1
ATOM 905 N N . LEU A 1 119 ? -6.510 -8.203 2.214 1.00 86.06 119 LEU A N 1
ATOM 906 C CA . LEU A 1 119 ? -6.809 -6.779 2.055 1.00 86.06 119 LEU A CA 1
ATOM 907 C C . LEU A 1 119 ? -6.931 -6.394 0.579 1.00 86.06 119 LEU A C 1
ATOM 909 O O . LEU A 1 119 ? -6.056 -6.690 -0.243 1.00 86.06 119 LEU A O 1
ATOM 913 N N . ARG A 1 120 ? -8.021 -5.709 0.252 1.00 85.69 120 ARG A N 1
ATOM 914 C CA . ARG A 1 120 ? -8.361 -5.214 -1.086 1.00 85.69 120 ARG A CA 1
ATOM 915 C C . ARG A 1 120 ? -8.745 -3.746 -0.999 1.00 85.69 120 ARG A C 1
ATOM 917 O O . ARG A 1 120 ? -9.224 -3.307 0.045 1.00 85.69 120 ARG A O 1
ATOM 924 N N . MET A 1 121 ? -8.513 -2.977 -2.059 1.00 87.38 121 MET A N 1
ATOM 925 C CA . MET A 1 121 ? -8.719 -1.526 -2.024 1.00 87.38 121 MET A CA 1
ATOM 926 C C . MET A 1 121 ? -9.590 -1.036 -3.172 1.00 87.38 121 MET A C 1
ATOM 928 O O . MET A 1 121 ? -9.448 -1.471 -4.315 1.00 87.38 121 MET A O 1
ATOM 932 N N . LYS A 1 122 ? -10.475 -0.095 -2.855 1.00 87.50 122 LYS A N 1
ATOM 933 C CA . LYS A 1 122 ? -11.326 0.617 -3.811 1.00 87.50 122 LYS A CA 1
ATOM 934 C C . LYS A 1 122 ? -11.139 2.113 -3.635 1.00 87.50 122 LYS A C 1
ATOM 936 O O . LYS A 1 122 ? -10.802 2.598 -2.552 1.00 87.50 122 LYS A O 1
ATOM 941 N N . GLU A 1 123 ? -11.389 2.857 -4.704 1.00 87.44 123 GLU A N 1
ATOM 942 C CA . GLU A 1 123 ? -11.689 4.272 -4.519 1.00 87.44 123 GLU A CA 1
ATOM 943 C C . GLU A 1 123 ? -13.010 4.421 -3.756 1.00 87.44 123 GLU A C 1
ATOM 945 O O . GLU A 1 123 ? -13.902 3.592 -3.941 1.00 87.44 123 GLU A O 1
ATOM 950 N N . PRO A 1 124 ? -13.167 5.473 -2.938 1.00 85.62 124 PRO A N 1
ATOM 951 C CA . PRO A 1 124 ? -14.406 5.710 -2.218 1.00 85.62 124 PRO A CA 1
ATOM 952 C C . PRO A 1 124 ? -15.616 5.730 -3.150 1.00 85.62 124 PRO A C 1
ATOM 954 O O . PRO A 1 124 ? -15.641 6.488 -4.124 1.00 85.62 124 PRO A O 1
ATOM 957 N N . GLY A 1 125 ? -16.607 4.886 -2.860 1.00 82.12 125 GLY A N 1
ATOM 958 C CA . GLY A 1 125 ? -17.815 4.741 -3.678 1.00 82.12 125 GLY A CA 1
ATOM 959 C C . GLY A 1 125 ? -17.611 4.114 -5.066 1.00 82.12 125 GLY A C 1
ATOM 960 O O . GLY A 1 125 ? -18.523 4.176 -5.889 1.00 82.12 125 GLY A O 1
ATOM 961 N N . SER A 1 126 ? -16.442 3.538 -5.353 1.00 82.75 126 SER A N 1
ATOM 962 C CA . SER A 1 126 ? -16.203 2.752 -6.567 1.00 82.75 126 SER A CA 1
ATOM 963 C C . SER A 1 126 ? -16.578 1.294 -6.340 1.00 82.75 126 SER A C 1
ATOM 965 O O . SER A 1 126 ? -16.151 0.685 -5.365 1.00 82.75 126 SER A O 1
ATOM 967 N N . ASP A 1 127 ? -17.271 0.688 -7.301 1.00 79.31 127 ASP A N 1
ATOM 968 C CA . ASP A 1 127 ? -17.483 -0.765 -7.320 1.00 79.31 127 ASP A CA 1
ATOM 969 C C . ASP A 1 127 ? -16.288 -1.527 -7.919 1.00 79.31 127 ASP A C 1
ATOM 971 O O . ASP A 1 127 ? -16.201 -2.751 -7.812 1.00 79.31 127 ASP A O 1
ATOM 975 N N . VAL A 1 128 ? -15.345 -0.806 -8.532 1.00 78.81 128 VAL A N 1
ATOM 976 C CA . VAL A 1 128 ? -14.154 -1.364 -9.181 1.00 78.81 128 VAL A CA 1
ATOM 977 C C . VAL A 1 128 ? -12.984 -1.388 -8.202 1.00 78.81 128 VAL A C 1
ATOM 979 O O . VAL A 1 128 ? -12.653 -0.365 -7.594 1.00 78.81 128 VAL A O 1
ATOM 982 N N . TRP A 1 129 ? -12.348 -2.555 -8.084 1.00 78.94 129 TRP A N 1
ATOM 983 C CA . TRP A 1 129 ? -11.107 -2.744 -7.336 1.00 78.94 129 TRP A CA 1
ATOM 984 C C . TRP A 1 129 ? -9.950 -2.004 -8.010 1.00 78.94 129 TRP A C 1
ATOM 986 O O . TRP A 1 129 ? -9.793 -2.062 -9.228 1.00 78.94 129 TRP A O 1
ATOM 996 N N . LEU A 1 130 ? -9.117 -1.329 -7.218 1.00 73.88 130 LEU A N 1
ATOM 997 C CA . LEU A 1 130 ? -7.979 -0.557 -7.729 1.00 73.88 130 LEU A CA 1
ATOM 998 C C . LEU A 1 130 ? -6.922 -1.427 -8.424 1.00 73.88 130 LEU A C 1
ATOM 1000 O O . LEU A 1 130 ? -6.160 -0.920 -9.243 1.00 73.88 130 LEU A O 1
ATOM 1004 N N . SER A 1 131 ? -6.901 -2.726 -8.131 1.00 66.62 131 SER A N 1
ATOM 1005 C CA . SER A 1 131 ? -5.841 -3.635 -8.547 1.00 66.62 131 SER A CA 1
ATOM 1006 C C . SER A 1 131 ? -6.371 -4.938 -9.169 1.00 66.62 131 SER A C 1
ATOM 1008 O O . SER A 1 131 ? -5.726 -5.977 -9.100 1.00 66.62 131 SER A O 1
ATOM 1010 N N . SER A 1 132 ? -7.511 -4.904 -9.863 1.00 56.94 132 SER A N 1
ATOM 1011 C CA . SER A 1 132 ? -8.114 -6.066 -10.551 1.00 56.94 132 SER A CA 1
ATOM 1012 C C . SER A 1 132 ? -7.375 -6.556 -11.815 1.00 56.94 132 SER A C 1
ATOM 1014 O O . SER A 1 132 ? -8.006 -7.112 -12.708 1.00 56.94 132 SER A O 1
ATOM 1016 N N . GLY A 1 133 ? -6.070 -6.306 -11.958 1.00 52.41 133 GLY A N 1
ATOM 1017 C CA . GLY A 1 133 ? -5.308 -6.696 -13.149 1.00 52.41 133 GLY A CA 1
ATOM 1018 C C . GLY A 1 133 ? -4.997 -8.196 -13.199 1.00 52.41 133 GLY A C 1
ATOM 1019 O O . GLY A 1 133 ? -4.535 -8.757 -12.205 1.00 52.41 133 GLY A O 1
ATOM 1020 N N . ASP A 1 134 ? -5.157 -8.805 -14.379 1.00 48.22 134 ASP A N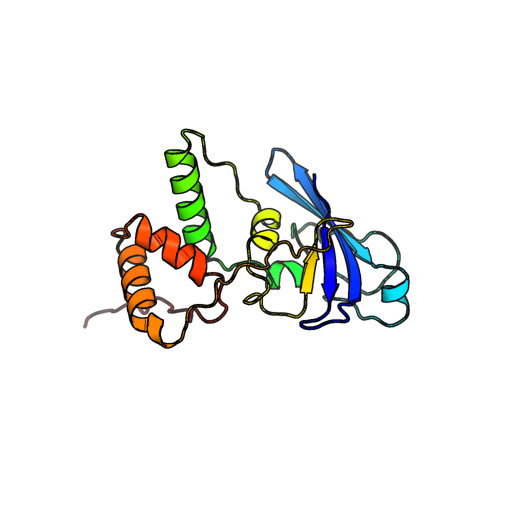 1
ATOM 1021 C CA . ASP A 1 134 ? -4.957 -10.235 -14.700 1.00 48.22 134 ASP A CA 1
ATOM 1022 C C . ASP A 1 134 ? -3.484 -10.722 -14.652 1.00 48.22 134 ASP A C 1
ATOM 1024 O O . ASP A 1 134 ? -3.105 -11.669 -15.338 1.00 48.22 134 ASP A O 1
ATOM 1028 N N . GLY A 1 135 ? -2.615 -10.076 -13.869 1.00 50.22 135 GLY A N 1
ATOM 1029 C CA . GLY A 1 135 ? -1.162 -10.306 -13.811 1.00 50.22 135 GLY A CA 1
ATOM 1030 C C . GLY A 1 135 ? -0.717 -11.625 -13.162 1.00 50.22 135 GLY A C 1
ATOM 1031 O O . GLY A 1 135 ? 0.318 -11.672 -12.499 1.00 50.22 135 GLY A O 1
ATOM 1032 N N . VAL A 1 136 ? -1.489 -12.703 -13.298 1.00 47.25 136 VAL A N 1
ATOM 1033 C CA . VAL A 1 136 ? -1.072 -14.035 -12.851 1.00 47.25 136 VAL A CA 1
ATOM 1034 C C . VAL A 1 136 ? -0.398 -14.735 -14.022 1.00 47.25 136 VAL A C 1
ATOM 1036 O O . VAL A 1 136 ? -1.064 -15.210 -14.939 1.00 47.25 136 VAL A O 1
ATOM 1039 N N . ALA A 1 137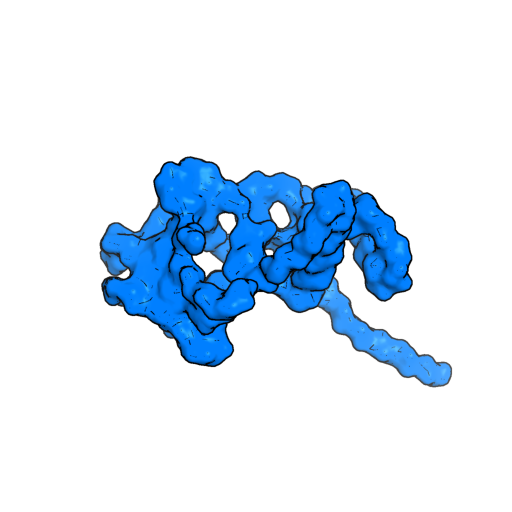 ? 0.934 -14.807 -13.994 1.00 49.31 137 ALA A N 1
ATOM 1040 C CA . ALA A 1 137 ? 1.650 -15.641 -14.948 1.00 49.31 137 ALA A CA 1
ATOM 1041 C C . ALA A 1 137 ? 1.285 -17.116 -14.748 1.00 49.31 137 ALA A C 1
ATOM 1043 O O . ALA A 1 137 ? 1.327 -17.637 -13.629 1.00 49.31 137 ALA A O 1
ATOM 1044 N N . ASP A 1 138 ? 0.957 -17.790 -15.845 1.00 48.34 138 ASP A N 1
ATOM 1045 C CA . ASP A 1 138 ? 0.706 -19.226 -15.847 1.00 48.34 138 ASP A CA 1
ATOM 1046 C C . ASP A 1 138 ? 2.022 -19.979 -15.558 1.00 48.34 138 ASP A C 1
ATOM 1048 O O . ASP A 1 138 ? 3.110 -19.556 -15.959 1.00 48.34 138 ASP A O 1
ATOM 1052 N N . MET A 1 139 ? 1.951 -21.131 -14.886 1.00 46.28 139 MET A N 1
ATOM 1053 C CA . MET A 1 139 ? 3.111 -21.970 -14.555 1.00 46.28 139 MET A CA 1
ATOM 1054 C C . MET A 1 139 ? 3.925 -22.349 -15.808 1.00 46.28 139 MET A C 1
ATOM 1056 O O . MET A 1 139 ? 5.140 -22.548 -15.733 1.00 46.28 139 MET A O 1
ATOM 1060 N N . TYR A 1 140 ? 3.283 -22.405 -16.978 1.00 48.62 140 TYR A N 1
ATOM 1061 C CA . TYR A 1 140 ? 3.932 -22.668 -18.266 1.00 48.62 140 TYR A CA 1
ATOM 1062 C C . TYR A 1 140 ? 4.815 -21.516 -18.777 1.00 48.62 140 TYR A C 1
ATOM 1064 O O . TYR A 1 140 ? 5.623 -21.724 -19.685 1.00 48.62 140 TYR A O 1
ATOM 1072 N N . GLU A 1 141 ? 4.735 -20.326 -18.181 1.00 66.44 141 GLU A N 1
ATOM 1073 C CA . GLU A 1 141 ? 5.543 -19.164 -18.556 1.00 66.44 141 GLU A CA 1
ATOM 1074 C C . GLU A 1 141 ? 6.841 -19.013 -17.744 1.00 66.44 141 GLU A C 1
ATOM 1076 O O . GLU A 1 141 ? 7.665 -18.151 -18.052 1.00 66.44 141 GLU A O 1
ATOM 1081 N N . LEU A 1 142 ? 7.096 -19.891 -16.766 1.00 68.56 142 LEU A N 1
ATOM 1082 C CA . LEU A 1 142 ? 8.327 -19.908 -15.956 1.00 68.56 142 LEU A CA 1
ATOM 1083 C C . LEU A 1 142 ? 9.630 -19.746 -16.769 1.00 68.56 142 LEU A C 1
ATOM 1085 O O . LEU A 1 142 ? 10.477 -18.942 -16.368 1.00 68.56 142 LEU A O 1
ATOM 1089 N N . PRO A 1 143 ? 9.826 -20.432 -17.916 1.00 77.19 143 PRO A N 1
ATOM 1090 C CA . PRO A 1 143 ? 11.018 -20.232 -18.740 1.00 77.19 143 PRO A CA 1
ATOM 1091 C C . PRO A 1 143 ? 11.135 -18.810 -19.304 1.00 77.19 143 PRO A C 1
ATOM 1093 O O . PRO A 1 143 ? 12.240 -18.270 -19.381 1.00 77.19 143 PRO A O 1
ATOM 1096 N N . ARG A 1 144 ? 10.006 -18.192 -19.675 1.00 79.19 144 ARG A N 1
ATOM 1097 C CA . ARG A 1 144 ? 9.946 -16.818 -20.191 1.00 79.19 144 ARG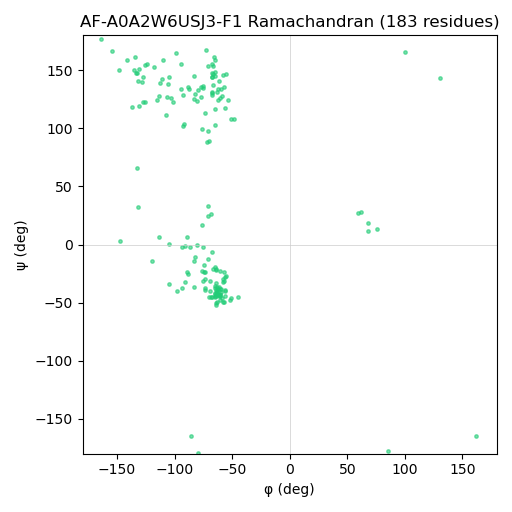 A CA 1
ATOM 1098 C C . ARG A 1 144 ? 10.254 -15.815 -19.085 1.00 79.19 144 ARG A C 1
ATOM 1100 O O . ARG A 1 144 ? 11.086 -14.937 -19.299 1.00 79.19 144 ARG A O 1
ATOM 1107 N N . ILE A 1 145 ? 9.661 -16.000 -17.905 1.00 77.94 145 ILE A N 1
ATOM 1108 C CA . ILE A 1 145 ? 9.927 -15.183 -16.712 1.00 77.94 145 ILE A CA 1
ATOM 1109 C C . ILE A 1 145 ? 11.412 -15.241 -16.360 1.00 77.94 145 ILE A C 1
ATOM 1111 O O . ILE A 1 145 ? 12.054 -14.204 -16.224 1.00 77.94 145 ILE A O 1
ATOM 1115 N N . LEU A 1 146 ? 11.992 -16.443 -16.284 1.00 80.19 146 LEU A N 1
ATOM 1116 C CA . LEU A 1 146 ? 13.403 -16.614 -15.941 1.00 80.19 146 LEU A CA 1
ATOM 1117 C C . LEU A 1 146 ? 14.331 -15.980 -16.985 1.00 80.19 146 LEU A C 1
ATOM 1119 O O . LEU A 1 146 ? 15.348 -15.391 -16.624 1.00 80.19 146 LEU A O 1
ATOM 1123 N N . ALA A 1 147 ? 14.003 -16.102 -18.273 1.00 84.06 147 ALA A N 1
ATOM 1124 C CA . ALA A 1 147 ? 14.782 -15.483 -19.340 1.00 84.06 147 ALA A CA 1
ATOM 1125 C C . ALA A 1 147 ? 14.731 -13.950 -19.264 1.00 84.06 147 ALA A C 1
ATOM 1127 O O . ALA A 1 147 ? 15.778 -13.308 -19.357 1.00 84.06 147 ALA A O 1
ATOM 1128 N N . ALA A 1 148 ? 13.545 -13.374 -19.053 1.00 85.00 148 ALA A N 1
ATOM 1129 C CA . ALA A 1 148 ? 13.370 -11.934 -18.889 1.00 85.00 148 ALA A CA 1
ATOM 1130 C C . ALA A 1 148 ? 14.088 -11.419 -17.629 1.00 85.00 148 ALA A C 1
ATOM 1132 O O . ALA A 1 148 ? 14.826 -10.440 -17.710 1.00 85.00 148 ALA A O 1
ATOM 1133 N N . ALA A 1 149 ? 13.962 -12.118 -16.495 1.00 81.69 149 ALA A N 1
ATOM 1134 C CA . ALA A 1 149 ? 14.638 -11.771 -15.244 1.00 81.69 149 ALA A CA 1
ATOM 1135 C C . ALA A 1 149 ? 16.168 -11.805 -15.384 1.00 81.69 149 ALA A C 1
ATOM 1137 O O . ALA A 1 149 ? 16.844 -10.862 -14.986 1.00 81.69 149 ALA A O 1
ATOM 1138 N N . ARG A 1 150 ? 16.726 -12.835 -16.037 1.00 84.44 150 ARG A N 1
ATOM 1139 C CA . ARG A 1 150 ? 18.172 -12.904 -16.316 1.00 84.44 150 ARG A CA 1
ATOM 1140 C C . ARG A 1 150 ? 18.647 -11.751 -17.191 1.00 84.44 150 ARG A C 1
ATOM 1142 O O . ARG A 1 150 ? 19.694 -11.178 -16.912 1.00 84.44 150 ARG A O 1
ATOM 1149 N N . ARG A 1 151 ? 17.889 -11.404 -18.238 1.00 87.31 151 ARG A N 1
ATOM 1150 C CA . ARG A 1 151 ? 18.198 -10.232 -19.070 1.00 87.31 151 ARG A CA 1
ATOM 1151 C C . ARG A 1 151 ? 18.127 -8.943 -18.258 1.00 87.31 151 ARG A C 1
ATOM 1153 O O . ARG A 1 151 ? 18.961 -8.067 -18.452 1.00 87.31 151 ARG A O 1
ATOM 1160 N N . TYR A 1 152 ? 17.175 -8.829 -17.335 1.00 84.88 152 TYR A N 1
ATOM 1161 C CA . TYR A 1 152 ? 17.057 -7.671 -16.452 1.00 84.88 152 TYR A CA 1
ATOM 1162 C C . TYR A 1 152 ? 18.268 -7.538 -15.520 1.00 84.88 152 TYR A C 1
ATOM 1164 O O . TYR A 1 152 ? 18.910 -6.491 -15.510 1.00 84.88 152 TYR A O 1
ATOM 1172 N N . GLU A 1 153 ? 18.655 -8.614 -14.833 1.00 83.62 153 GLU A N 1
ATOM 1173 C CA . GLU A 1 153 ? 19.851 -8.654 -13.976 1.00 83.62 153 GLU A CA 1
ATOM 1174 C C . GLU A 1 153 ? 21.143 -8.357 -14.759 1.00 83.62 153 GLU A C 1
ATOM 1176 O O . GLU A 1 153 ? 22.025 -7.642 -14.280 1.00 83.62 153 GLU A O 1
ATOM 1181 N N . ALA A 1 154 ? 21.240 -8.847 -15.998 1.00 87.75 154 ALA A N 1
ATOM 1182 C CA . ALA A 1 154 ? 22.364 -8.587 -16.896 1.00 87.75 154 ALA A CA 1
ATOM 1183 C C . ALA A 1 154 ? 22.361 -7.175 -17.516 1.00 87.75 154 ALA A C 1
ATOM 1185 O O . ALA A 1 154 ? 23.298 -6.837 -18.231 1.00 87.75 154 ALA A O 1
ATOM 1186 N N . HIS A 1 155 ? 21.354 -6.337 -17.234 1.00 84.56 155 HIS A N 1
ATOM 1187 C CA . HIS A 1 155 ? 21.161 -5.013 -17.845 1.00 84.56 155 HIS A CA 1
ATOM 1188 C C . HIS A 1 155 ? 20.941 -5.052 -19.376 1.00 84.56 155 HIS A C 1
ATOM 1190 O O . HIS A 1 155 ? 21.214 -4.085 -20.084 1.00 84.56 155 HIS A O 1
ATOM 1196 N N . GLU A 1 156 ? 20.394 -6.157 -19.885 1.00 89.38 156 GLU A N 1
ATOM 1197 C CA . GLU A 1 156 ? 20.115 -6.432 -21.304 1.00 89.38 156 GLU A CA 1
ATOM 1198 C C . GLU A 1 156 ? 18.602 -6.518 -21.614 1.00 89.38 156 GLU A C 1
ATOM 1200 O O . GLU A 1 156 ? 18.205 -6.880 -22.722 1.00 89.38 156 GLU A O 1
ATOM 1205 N N . ALA A 1 157 ? 17.730 -6.211 -20.644 1.00 87.00 157 ALA A N 1
ATOM 1206 C CA . ALA A 1 157 ? 16.278 -6.337 -20.795 1.00 87.00 157 ALA A CA 1
ATOM 1207 C C . ALA A 1 157 ? 15.672 -5.343 -21.800 1.00 87.00 157 ALA A C 1
ATOM 1209 O O . ALA A 1 157 ? 15.811 -4.117 -21.682 1.00 87.00 157 ALA A O 1
ATOM 1210 N N . THR A 1 158 ? 14.895 -5.886 -22.737 1.00 88.75 158 THR A N 1
ATOM 1211 C CA . THR A 1 158 ? 14.121 -5.124 -23.726 1.00 88.75 158 THR A CA 1
ATOM 1212 C C . THR A 1 158 ? 12.910 -4.424 -23.101 1.00 88.75 158 THR A C 1
ATOM 1214 O O . THR A 1 158 ? 12.537 -4.701 -21.959 1.00 88.75 158 THR A O 1
ATOM 1217 N N . ASP A 1 159 ? 12.285 -3.500 -23.840 1.00 82.25 159 ASP A N 1
ATOM 1218 C CA . ASP A 1 159 ? 11.017 -2.846 -23.457 1.00 82.25 159 ASP A CA 1
ATOM 1219 C C . ASP A 1 159 ? 9.903 -3.853 -23.186 1.00 82.25 159 ASP A C 1
ATOM 1221 O O . ASP A 1 159 ? 9.203 -3.735 -22.179 1.00 82.25 159 ASP A O 1
ATOM 1225 N N . GLU A 1 160 ? 9.829 -4.895 -24.010 1.00 82.19 160 GLU A N 1
ATOM 1226 C CA . GLU A 1 160 ? 8.904 -6.007 -23.818 1.00 82.19 160 GLU A CA 1
ATOM 1227 C C . GLU A 1 160 ? 9.215 -6.799 -22.542 1.00 82.19 160 GLU A C 1
ATOM 1229 O O . GLU A 1 160 ? 8.296 -7.102 -21.787 1.00 82.19 160 GLU A O 1
ATOM 1234 N N . ASP A 1 161 ? 10.492 -7.072 -22.246 1.00 83.75 161 ASP A N 1
ATOM 1235 C CA . ASP A 1 161 ? 10.881 -7.800 -21.030 1.00 83.75 161 ASP A CA 1
ATOM 1236 C C . ASP A 1 161 ? 10.459 -7.062 -19.758 1.00 83.75 161 ASP A C 1
ATOM 1238 O O . ASP A 1 161 ? 9.956 -7.690 -18.833 1.00 83.75 161 ASP A O 1
ATOM 1242 N N . ILE A 1 162 ? 10.631 -5.737 -19.697 1.00 80.88 162 ILE A N 1
ATOM 1243 C CA . ILE A 1 162 ? 10.237 -4.965 -18.506 1.00 80.88 162 ILE A CA 1
ATOM 1244 C C . ILE A 1 162 ? 8.723 -4.817 -18.412 1.00 80.88 162 ILE A C 1
ATOM 1246 O O . ILE A 1 162 ? 8.191 -4.890 -17.311 1.00 80.88 162 ILE A O 1
ATOM 1250 N N . ALA A 1 163 ? 8.013 -4.637 -19.528 1.00 77.44 163 ALA A N 1
ATOM 1251 C CA . ALA A 1 163 ? 6.551 -4.615 -19.505 1.00 77.44 163 ALA A CA 1
ATOM 1252 C C . ALA A 1 163 ? 5.985 -5.966 -19.037 1.00 77.44 163 ALA A C 1
ATOM 1254 O O . ALA A 1 163 ? 5.086 -6.002 -18.198 1.00 77.44 163 ALA A O 1
ATOM 1255 N N . TYR A 1 164 ? 6.563 -7.063 -19.531 1.00 79.00 164 TYR A N 1
ATOM 1256 C CA . TYR A 1 164 ? 6.214 -8.419 -19.131 1.00 79.00 164 TYR A CA 1
ATOM 1257 C C . TYR A 1 164 ? 6.527 -8.664 -17.653 1.00 79.00 164 TYR A C 1
ATOM 1259 O O . TYR A 1 164 ? 5.636 -9.038 -16.898 1.00 79.00 164 TYR A O 1
ATOM 1267 N N . LEU A 1 165 ? 7.755 -8.376 -17.206 1.00 77.50 165 LEU A N 1
ATOM 1268 C CA . LEU A 1 165 ? 8.127 -8.508 -15.799 1.00 77.50 165 LEU A CA 1
ATOM 1269 C C . LEU A 1 165 ? 7.279 -7.613 -14.903 1.00 77.50 165 LEU A C 1
ATOM 1271 O O . LEU A 1 165 ? 6.891 -8.070 -13.851 1.00 77.50 165 LEU A O 1
ATOM 1275 N N . ASN A 1 166 ? 6.918 -6.392 -15.290 1.00 74.00 166 ASN A N 1
ATOM 1276 C CA . ASN A 1 166 ? 6.045 -5.548 -14.471 1.00 74.00 166 ASN A CA 1
ATOM 1277 C C . ASN A 1 166 ? 4.636 -6.139 -14.303 1.00 74.00 166 ASN A C 1
ATOM 1279 O O . ASN A 1 166 ? 4.029 -5.958 -13.255 1.00 74.00 166 ASN A O 1
ATOM 1283 N N . GLY A 1 167 ? 4.124 -6.849 -15.313 1.00 68.00 167 GLY A N 1
ATOM 1284 C CA . GLY A 1 167 ? 2.850 -7.563 -15.215 1.00 68.00 167 GLY A CA 1
ATOM 1285 C C . GLY A 1 167 ? 2.915 -8.835 -14.363 1.00 68.00 167 GLY A C 1
ATOM 1286 O O . GLY A 1 167 ? 1.885 -9.254 -13.850 1.00 68.00 167 GLY A O 1
ATOM 1287 N N . VAL A 1 168 ? 4.102 -9.438 -14.212 1.00 65.62 168 VAL A N 1
ATOM 1288 C CA . VAL A 1 168 ? 4.309 -10.717 -13.504 1.00 65.62 168 VAL A CA 1
ATOM 1289 C C . VAL A 1 168 ? 4.941 -10.560 -12.118 1.00 65.62 168 VAL A C 1
ATOM 1291 O O . VAL A 1 168 ? 4.624 -11.331 -11.224 1.00 65.62 168 VAL A O 1
ATOM 1294 N N . ALA A 1 169 ? 5.832 -9.589 -11.920 1.00 54.88 169 ALA A N 1
ATOM 1295 C CA . ALA A 1 169 ? 6.559 -9.304 -10.674 1.00 54.88 169 ALA A CA 1
ATOM 1296 C C . ALA A 1 169 ? 5.603 -8.976 -9.528 1.00 54.88 169 ALA A C 1
ATOM 1298 O O . ALA A 1 169 ? 5.877 -9.217 -8.368 1.00 54.88 169 ALA A O 1
ATOM 1299 N N . THR A 1 170 ? 4.398 -8.538 -9.860 1.00 52.03 170 THR A N 1
ATOM 1300 C CA . THR A 1 170 ? 3.331 -8.365 -8.889 1.00 52.03 170 THR A CA 1
ATOM 1301 C C . THR A 1 170 ? 2.823 -9.685 -8.288 1.00 52.03 170 THR A C 1
ATOM 1303 O O . THR A 1 170 ? 1.997 -9.620 -7.385 1.00 52.03 170 THR A O 1
ATOM 1306 N N . SER A 1 171 ? 3.283 -10.850 -8.776 1.00 43.56 171 SER A N 1
ATOM 1307 C CA . SER A 1 171 ? 2.937 -12.221 -8.367 1.00 43.56 171 SER A CA 1
ATOM 1308 C C . SER A 1 171 ? 3.804 -12.745 -7.208 1.00 43.56 171 SER A C 1
ATOM 1310 O O . SER A 1 171 ? 5.030 -12.688 -7.295 1.00 43.56 171 SER A O 1
ATOM 1312 N N . PRO A 1 172 ? 3.225 -13.364 -6.157 1.00 42.59 172 PRO A N 1
ATOM 1313 C CA . PRO A 1 172 ? 3.903 -13.671 -4.889 1.00 42.59 172 PRO A CA 1
ATOM 1314 C C . PRO A 1 172 ? 4.864 -14.877 -4.969 1.00 42.59 172 PRO A C 1
ATOM 1316 O O . PRO A 1 172 ? 5.237 -15.463 -3.954 1.00 42.59 172 PRO A O 1
ATOM 1319 N N . GLY A 1 173 ? 5.246 -15.296 -6.179 1.00 39.66 173 GLY A N 1
ATOM 1320 C CA . GLY A 1 173 ? 6.052 -16.487 -6.449 1.00 39.66 173 GLY A CA 1
ATOM 1321 C C . GLY A 1 173 ? 7.516 -16.225 -6.814 1.00 39.66 173 GLY A C 1
ATOM 1322 O O . GLY A 1 173 ? 8.239 -17.188 -7.086 1.00 39.66 173 GLY A O 1
ATOM 1323 N N . ALA A 1 174 ? 7.980 -14.972 -6.851 1.00 40.34 174 ALA A N 1
ATOM 1324 C CA . ALA A 1 174 ? 9.372 -14.659 -7.169 1.00 40.34 174 ALA A CA 1
ATOM 1325 C C . ALA A 1 174 ? 10.301 -15.067 -6.008 1.00 40.34 174 ALA A C 1
ATOM 1327 O O . ALA A 1 174 ? 10.586 -14.322 -5.078 1.00 40.34 174 ALA A O 1
ATOM 1328 N N . VAL A 1 175 ? 10.763 -16.318 -6.037 1.00 40.44 175 VAL A N 1
ATOM 1329 C CA . VAL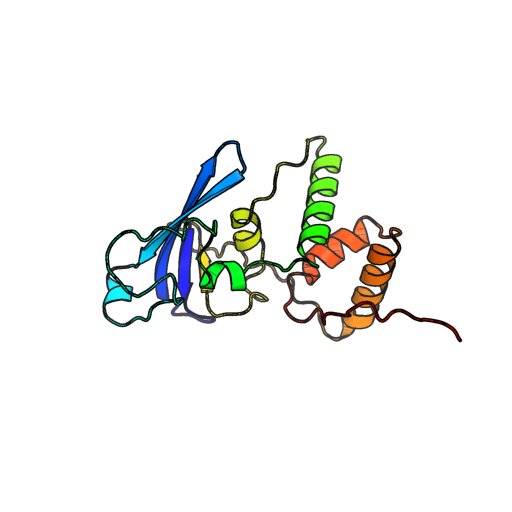 A 1 175 ? 11.703 -16.877 -5.059 1.00 40.44 175 VAL A CA 1
ATOM 1330 C C . VAL A 1 175 ? 12.982 -16.033 -4.999 1.00 40.44 175 VAL A C 1
ATOM 1332 O O . VAL A 1 175 ? 13.761 -15.995 -5.952 1.00 40.44 175 VAL A O 1
ATOM 1335 N N . ARG A 1 176 ? 13.244 -15.446 -3.826 1.00 42.12 176 ARG A N 1
ATOM 1336 C CA . ARG A 1 176 ? 14.505 -14.795 -3.443 1.00 42.12 176 ARG A CA 1
ATOM 1337 C C . ARG A 1 176 ? 15.707 -15.693 -3.761 1.00 42.12 176 ARG A C 1
ATOM 1339 O O . ARG A 1 176 ? 15.979 -16.654 -3.039 1.00 42.12 176 ARG A O 1
ATOM 1346 N N . ARG A 1 177 ? 16.498 -15.358 -4.784 1.00 33.47 177 ARG A N 1
ATOM 1347 C CA . ARG A 1 177 ? 17.871 -15.870 -4.895 1.00 33.47 177 ARG A CA 1
ATOM 1348 C C . ARG A 1 177 ? 18.819 -14.875 -4.247 1.00 33.47 177 ARG A C 1
ATOM 1350 O O . ARG A 1 177 ? 19.178 -13.864 -4.835 1.00 33.47 177 ARG A O 1
ATOM 1357 N N . SER A 1 178 ? 19.252 -15.183 -3.030 1.00 28.98 178 SER A N 1
ATOM 1358 C CA . SER A 1 178 ? 20.428 -14.526 -2.462 1.00 28.98 178 SER A CA 1
ATOM 1359 C C . SER A 1 178 ? 21.633 -14.799 -3.380 1.00 28.98 178 SER A C 1
ATOM 1361 O O . SER A 1 178 ? 21.827 -15.958 -3.765 1.00 28.98 178 SER A O 1
ATOM 1363 N N . PRO A 1 179 ? 22.453 -13.793 -3.731 1.00 32.03 179 PRO A N 1
ATOM 1364 C CA . PRO A 1 179 ? 23.664 -14.017 -4.507 1.00 32.03 179 PRO A CA 1
ATOM 1365 C C . PRO A 1 179 ? 24.628 -14.857 -3.664 1.00 32.03 179 PRO A C 1
ATOM 1367 O O . PRO A 1 179 ? 25.246 -14.363 -2.724 1.00 32.03 179 PRO A O 1
ATOM 1370 N N . GLN A 1 180 ? 24.738 -16.152 -3.965 1.00 31.77 180 GLN A N 1
ATOM 1371 C CA . GLN A 1 180 ? 25.859 -16.940 -3.469 1.00 31.77 180 GLN A CA 1
ATOM 1372 C C . GLN A 1 180 ? 27.091 -16.516 -4.262 1.00 31.77 180 GLN A C 1
ATOM 1374 O O . GLN A 1 180 ? 27.181 -16.730 -5.471 1.00 31.77 180 GLN A O 1
ATOM 1379 N N . SER A 1 181 ? 28.023 -15.885 -3.556 1.00 39.34 181 SER A N 1
ATOM 1380 C CA . SER A 1 181 ? 29.389 -15.664 -3.995 1.00 39.34 181 SER A CA 1
ATOM 1381 C C . SER A 1 181 ? 29.993 -16.992 -4.457 1.00 39.34 181 SER A C 1
ATOM 1383 O O . SER A 1 181 ? 30.319 -17.863 -3.653 1.00 39.34 181 SER A O 1
ATOM 1385 N N . GLN A 1 182 ? 30.172 -17.150 -5.767 1.00 36.00 182 GLN A N 1
ATOM 1386 C CA . GLN A 1 182 ? 31.141 -18.109 -6.283 1.00 36.00 182 GLN A CA 1
ATOM 1387 C C . GLN A 1 182 ? 32.532 -17.564 -5.956 1.00 36.00 182 GLN A C 1
ATOM 1389 O O . GLN A 1 182 ? 33.120 -16.810 -6.727 1.00 36.00 182 GLN A O 1
ATOM 1394 N N . SER A 1 183 ? 33.046 -17.918 -4.779 1.00 37.03 183 SER A N 1
ATOM 1395 C CA . SER A 1 183 ? 34.485 -17.929 -4.553 1.00 37.03 183 SER A CA 1
ATOM 1396 C C . SER A 1 183 ? 35.016 -19.176 -5.250 1.00 37.03 183 SER A C 1
ATOM 1398 O O . SER A 1 183 ? 34.859 -20.286 -4.744 1.00 37.03 183 SER A O 1
ATOM 1400 N N . ALA A 1 184 ? 35.570 -18.992 -6.446 1.00 37.16 184 ALA A N 1
ATOM 1401 C CA . ALA A 1 184 ? 36.363 -20.015 -7.110 1.00 37.16 184 ALA A CA 1
ATOM 1402 C C . ALA A 1 184 ? 37.596 -20.330 -6.245 1.00 37.16 184 ALA A C 1
ATOM 1404 O O . ALA A 1 184 ? 38.244 -19.413 -5.731 1.00 37.16 184 ALA A O 1
ATOM 1405 N N . ALA A 1 185 ? 37.857 -21.623 -6.063 1.00 40.41 185 ALA A N 1
ATOM 1406 C CA . ALA A 1 185 ? 39.111 -22.167 -5.554 1.00 40.41 185 ALA A CA 1
ATOM 1407 C C . ALA A 1 185 ? 40.048 -22.480 -6.726 1.00 40.41 185 ALA A C 1
ATOM 1409 O O . ALA A 1 185 ? 39.519 -22.790 -7.821 1.00 40.41 185 ALA A O 1
#

Mean predicted aligned error: 9.82 Å

Sequence (185 aa):
MREVEVYLGETEPSRLVGVLRPSFSGGVLASSSFEYDSDYLSTGYGLSPDLPLQPGRIWAPESNTLFGAFADASPDEWDQPIIHAARARAAKNDGVRPGRISEFDYLLGVSDMTRMGALRMKEPGSDVWLSSGDGVADMYELPRILAAARRYEAHEATDEDIAYLNGVATSPGAVRRSPQSQSAA

Solvent-accessible surface area (backbone atoms only — not comparable to full-atom values): 10754 Å² total; per-residue (Å²): 134,78,51,32,34,34,28,42,52,92,58,86,82,61,38,66,42,26,42,43,35,73,38,71,53,96,82,35,67,64,30,26,34,40,30,56,29,76,75,24,73,75,75,62,71,44,75,30,94,82,42,62,74,54,85,58,81,44,61,34,55,94,93,37,44,55,43,61,57,53,52,67,35,30,70,51,88,77,36,48,61,41,48,50,51,38,46,44,50,52,21,54,75,72,74,44,79,59,73,82,82,36,72,66,54,41,38,53,65,35,21,59,84,30,39,65,69,52,72,41,48,22,46,76,95,48,94,55,57,64,20,76,53,85,38,71,74,56,83,88,42,50,69,58,53,52,51,35,50,51,27,46,78,70,74,65,48,49,74,65,37,36,52,51,44,46,43,35,56,44,28,83,74,77,76,85,77,76,86,76,80,82,76,81,130

Nearest PDB structures (foldseek):
  3k5i-assembly2_D  TM=4.975E-01  e=2.551E+00  Aspergillus clavatus
  3k5i-assembly1_B  TM=5.094E-01  e=3.249E+00  Aspergillus clavatus
  3df7-assembly1_A  TM=2.45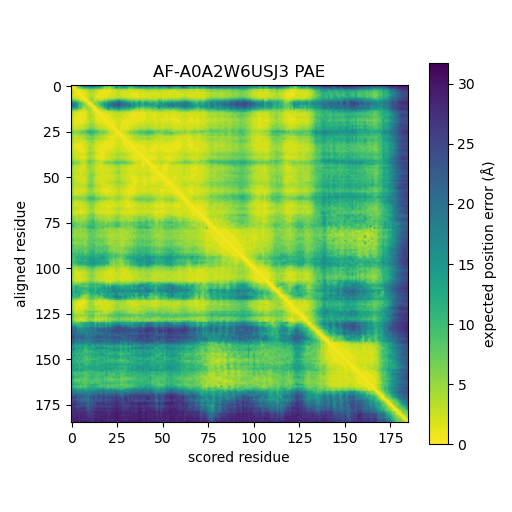1E-01  e=9.696E-01  Archaeoglobus fulgidus
  2jff-assembly1_A  TM=2.209E-01  e=9.082E+00  Escherichia coli

Secondary structure (DSSP, 8-state):
---EEEEE-SSSSPEEEEEEEEEEETTEEEEEEEEE-HHHHHH---SBTTB-S-SSEEE--TT-SS-HHHHTTS--TTHHHHHHHHHHHHHHHTTSPPPPPPHHHHHHHS-TTT-SSSEEEE-TT-SSBTT-------GGGHHHHHHHHHHHHTT---HHHHHHHHHHTTSTT------------

Radius of gyration: 18.39 Å; Cα contacts (8 Å, |Δi|>4): 285; chains: 1; bounding box: 59×40×43 Å